Protein 7PFH (pdb70)

Nearest PDB structures (foldseek):
  7pf9-assembly1_A  TM=1.005E+00  e=2.311E-25  Synechococcus sp. CC9311
  6soo-assembly1_A  TM=1.005E+00  e=5.100E-25  Synechococcus sp. CC9311
  7pfj-assembly1_A  TM=1.006E+00  e=5.916E-25  Synechococcus sp. CC9311
  7pfg-assembly1_A  TM=1.005E+00  e=6.216E-25  Synechococcus sp. CC9311
  6sor-assembly1_A  TM=1.005E+00  e=8.788E-25  Synechococcus sp. CC9311

Secondary structure (DSSP, 8-state):
--B-TTSSB-SS---HHHHHHHHHHHHHHHHHHHHHHHHHHHHHHTT-HHHHHHHHHHHHHHHHHHHHHHHHHHHTTPPP-PPP-PPPP---SSHHHHHHHHHHHHHHHHHHHHHHHHHHHHTT-HHHHHHHHHHHHHHHHHHHHHHHHHHHHHHHTT-HHHHHHHHHHHHTT--S--

Foldseek 3Di:
DDAAPLGHDAPDDDDVVLVVLLLVLLLLLLQLLLQLQLQLVVCVVVVLNLSNVVSPVVSVVSNVVSVLSVVVCVVRNHDHDHDDHDHYDRDDPDPLRSLVVNLVSLVVSLVSLVVSLVVCVVVVVVVSVVVCVVVNVVSVVVNQLSCVLSVQVVVCVPPVVSSSVVSVCSNVVNRHPD

B-factor: mean 30.83, std 7.7, range [21.6, 73.7]

Organism: Synechococcus sp. (strain CC9311) (NCBI:txid64471)

Solvent-accessible surface area: 9339 Å² total; per-residue (Å²): 161,62,116,7,90,54,49,125,62,39,83,92,84,17,52,101,94,1,26,64,27,1,23,85,0,5,11,50,3,51,59,0,14,35,0,0,80,8,0,1,87,14,0,43,110,112,138,20,24,0,0,88,79,19,0,38,27,25,10,139,73,4,81,68,62,2,72,85,2,22,101,20,0,66,66,13,2,4,42,53,84,121,64,130,58,102,82,23,120,110,120,15,150,48,8,37,39,0,0,47,29,0,64,98,25,1,27,70,1,13,61,23,2,100,71,2,46,40,33,0,108,169,55,93,16,94,107,0,15,94,31,0,66,80,32,44,78,46,5,95,91,25,44,55,24,0,48,47,0,28,36,88,3,130,178,10,133,57,67,93,90,30,28,104,84,9,7,92,21,8,135,89,54,91,20,104,168,105

InterPro domains:
  IPR001519 Ferritin [PTHR11431] (18-151)
  IPR008331 Ferritin/DPS domain [PF00210] (25-158)
  IPR009040 Ferritin-like diiron domain [PS50905] (16-161)
  IPR009078 Ferritin-like superfamily [SSF47240] (18-175)
  IPR012347 Ferritin-like [G3DSA:1.20.1260.10] (18-181)
  IPR041719 Ferritin, prokaryotic-type [cd01055] (19-174)

Radius of gyration: 18.49 Å; Cα contacts (8 Å, |Δi|>4): 202; chains: 1; bounding box: 50×40×42 Å

Sequence (178 aa):
VAQQGPNGRALAESMNPDLLSSAIQQHISIERYASVTYLAMSSIWCAERELAGFYQFFDGEAKDEQSSHAVHFTQYLIARSQSNDLQQTLDAPRQNWDSLASLMATAFQMEADTTSSIQSVYALAERNSDTRTTVFLDPLIDAQIQSSEDQFAYLLGRVKFANGDPTALLVIDNELRAGQTQRG

Structure (mmCIF, N/CA/C/O backbone):
data_7PFH
#
_entry.id   7PFH
#
_cell.length_a   176.870
_cell.length_b   176.870
_cell.length_c   176.870
_cell.angle_alpha   90.000
_cell.angle_beta   90.000
_cell.angle_gamma   90.000
#
_symmetry.space_group_name_H-M   'F 4 3 2'
#
loop_
_entity.id
_entity.type
_entity.pdbx_description
1 polymer Ferritin
2 non-polymer 'FE (III) ION'
3 non-polymer 'CHLORIDE ION'
4 non-polymer 'ACETATE ION'
5 water water
#
loop_
_atom_site.group_PDB
_atom_site.id
_atom_site.type_symbol
_atom_site.label_atom_id
_atom_site.label_alt_id
_atom_site.label_comp_id
_atom_site.label_asym_id
_atom_site.label_entity_id
_atom_site.label_seq_id
_atom_site.pdbx_PDB_ins_code
_atom_site.Cartn_x
_atom_site.Cartn_y
_atom_site.Cartn_z
_atom_site.occupancy
_atom_site.B_iso_or_equiv
_atom_site.auth_seq_id
_atom_site.auth_comp_id
_atom_site.auth_asym_id
_atom_site.auth_atom_id
_atom_site.pdbx_PDB_model_num
ATOM 1 N N . VAL A 1 5 ? 54.280 -23.510 -13.705 1.00 42.50 5 VAL A N 1
ATOM 2 C CA . VAL A 1 5 ? 53.259 -22.925 -14.565 1.00 40.56 5 VAL A CA 1
ATOM 3 C C . VAL A 1 5 ? 53.917 -22.145 -15.698 1.00 40.99 5 VAL A C 1
ATOM 4 O O . VAL A 1 5 ? 54.793 -21.315 -15.471 1.00 43.73 5 VAL A O 1
ATOM 8 N N . ALA A 1 6 ? 53.498 -22.429 -16.923 1.00 38.07 6 ALA A N 1
ATOM 9 C CA . ALA A 1 6 ? 54.038 -21.749 -18.086 1.00 38.11 6 ALA A CA 1
ATOM 10 C C . ALA A 1 6 ? 53.294 -20.442 -18.332 1.00 35.36 6 ALA A C 1
ATOM 11 O O . ALA A 1 6 ? 52.154 -20.254 -17.903 1.00 33.67 6 ALA A O 1
ATOM 13 N N . GLN A 1 7 ? 53.968 -19.531 -19.025 1.00 36.28 7 GLN A N 1
ATOM 14 C CA A GLN A 1 7 ? 53.383 -18.253 -19.400 0.58 36.69 7 GLN A CA 1
ATOM 15 C CA B GLN A 1 7 ? 53.414 -18.239 -19.407 0.42 36.43 7 GLN A CA 1
ATOM 16 C C . GLN A 1 7 ? 53.023 -18.284 -20.880 1.00 34.54 7 GLN A C 1
ATOM 17 O O . GLN A 1 7 ? 53.805 -18.755 -21.716 1.00 35.54 7 GLN A O 1
ATOM 28 N N . GLY A 1 8 ? 51.827 -17.809 -21.195 1.00 32.41 8 GLY A N 1
ATOM 29 C CA . GLY A 1 8 ? 51.380 -17.754 -22.566 1.00 32.25 8 GLY A CA 1
ATOM 30 C C . GLY A 1 8 ? 51.953 -16.562 -23.299 1.00 31.25 8 GLY A C 1
ATOM 31 O O . GLY A 1 8 ? 52.625 -15.690 -22.727 1.00 30.97 8 GLY A O 1
ATOM 32 N N . PRO A 1 9 ? 51.698 -16.515 -24.609 1.00 31.17 9 PRO A N 1
ATOM 33 C CA . PRO A 1 9 ? 52.234 -15.408 -25.416 1.00 32.19 9 PRO A CA 1
ATOM 34 C C . PRO A 1 9 ? 51.817 -14.023 -24.938 1.00 30.99 9 PRO A C 1
ATOM 35 O O . PRO A 1 9 ? 52.583 -13.068 -25.140 1.00 32.21 9 PRO A O 1
ATOM 39 N N . ASN A 1 10 ? 50.641 -13.863 -24.318 1.00 29.52 10 ASN A N 1
ATOM 40 C CA . ASN A 1 10 ? 50.263 -12.543 -23.818 1.00 28.91 10 ASN A CA 1
ATOM 41 C C . ASN A 1 10 ? 50.743 -12.286 -22.393 1.00 28.54 10 ASN A C 1
ATOM 42 O O . ASN A 1 10 ? 50.449 -11.221 -21.838 1.00 30.30 10 ASN A O 1
ATOM 47 N N . GLY A 1 11 ? 51.498 -13.214 -21.806 1.00 28.94 11 GLY A N 1
ATOM 48 C CA . GLY A 1 11 ? 52.099 -13.028 -20.505 1.00 28.73 11 GLY A CA 1
ATOM 49 C C . GLY A 1 11 ? 51.345 -13.663 -19.354 1.00 28.70 11 GLY A C 1
ATOM 50 O O . GLY A 1 11 ? 51.924 -13.821 -18.270 1.00 30.53 11 GLY A O 1
ATOM 51 N N . ARG A 1 12 ? 50.077 -14.025 -19.551 1.00 27.51 12 ARG A N 1
ATOM 52 C CA . ARG A 1 12 ? 49.297 -14.643 -18.483 1.00 26.71 12 ARG A CA 1
ATOM 53 C C . ARG A 1 12 ? 49.646 -16.123 -18.346 1.00 27.82 12 ARG A C 1
ATOM 54 O O . ARG A 1 12 ? 50.167 -16.750 -19.265 1.00 30.14 12 ARG A O 1
ATOM 62 N N . ALA A 1 13 ? 49.321 -16.686 -17.183 1.00 28.14 13 ALA A N 1
ATOM 63 C CA . ALA A 1 13 ? 49.476 -18.122 -16.975 1.00 27.55 13 ALA A CA 1
ATOM 64 C C . ALA A 1 13 ? 48.727 -18.902 -18.054 1.00 27.28 13 ALA A C 1
ATOM 65 O O . ALA A 1 13 ? 47.594 -18.567 -18.412 1.00 28.22 13 ALA A O 1
ATOM 67 N N . LEU A 1 14 ? 49.356 -19.968 -18.550 1.00 28.11 14 LEU A N 1
ATOM 68 C CA . LEU A 1 14 ? 48.897 -20.698 -19.729 1.00 28.37 14 LEU A CA 1
ATOM 69 C C . LEU A 1 14 ? 48.281 -22.036 -19.330 1.00 28.81 14 LEU A C 1
ATOM 70 O O . LEU A 1 14 ? 48.985 -22.926 -18.839 1.00 29.68 14 LEU A O 1
ATOM 75 N N . ALA A 1 15 ? 46.974 -22.187 -19.567 1.00 29.54 15 ALA A N 1
ATOM 76 C CA . ALA A 1 15 ? 46.314 -23.463 -19.301 1.00 28.78 15 ALA A CA 1
ATOM 77 C C . ALA A 1 15 ? 46.661 -24.507 -20.357 1.00 29.12 15 ALA A C 1
ATOM 78 O O . ALA A 1 15 ? 46.887 -25.679 -20.027 1.00 30.43 15 ALA A O 1
ATOM 80 N N . GLU A 1 16 ? 46.700 -24.109 -21.628 1.00 29.96 16 GLU A N 1
ATOM 81 C CA . GLU A 1 16 ? 47.111 -25.016 -22.686 1.00 31.55 16 GLU A CA 1
ATOM 82 C C . GLU A 1 16 ? 47.514 -24.222 -23.921 1.00 30.02 16 GLU A C 1
ATOM 83 O O . GLU A 1 16 ? 46.817 -23.284 -24.323 1.00 30.18 16 GLU A O 1
ATOM 89 N N . SER A 1 17 ? 4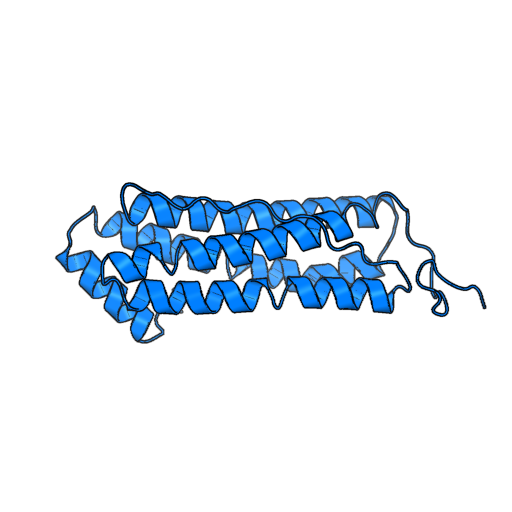8.628 -24.620 -24.530 1.00 30.44 17 SER A N 1
ATOM 90 C CA . SER A 1 17 ? 49.134 -23.900 -25.690 1.00 31.47 17 SER A CA 1
ATOM 91 C C . SER A 1 17 ? 48.150 -23.983 -26.852 1.00 31.98 17 SER A C 1
ATOM 92 O O . SER A 1 17 ? 47.361 -24.927 -26.966 1.00 32.52 17 SER A O 1
ATOM 95 N N . MET A 1 18 ? 48.200 -22.972 -27.717 1.00 31.96 18 MET A N 1
ATOM 96 C CA . MET A 1 18 ? 47.345 -22.886 -28.893 1.00 32.32 18 MET A CA 1
ATOM 97 C C . MET A 1 18 ? 48.207 -22.910 -30.146 1.00 33.71 18 MET A C 1
ATOM 98 O O . MET A 1 18 ? 49.219 -22.207 -30.223 1.00 34.27 18 MET A O 1
ATOM 103 N N . ASN A 1 19 ? 47.802 -23.722 -31.113 1.00 34.01 19 ASN A N 1
ATOM 104 C CA . ASN A 1 19 ? 48.478 -23.774 -32.401 1.00 36.45 19 ASN A CA 1
ATOM 105 C C . ASN A 1 19 ? 48.545 -22.379 -33.023 1.00 34.90 19 ASN A C 1
ATOM 106 O O . ASN A 1 19 ? 47.524 -21.682 -33.073 1.00 33.17 19 ASN A O 1
ATOM 111 N N . PRO A 1 20 ? 49.711 -21.936 -33.504 1.00 34.52 20 PRO A N 1
ATOM 112 C CA . PRO A 1 20 ? 49.793 -20.578 -34.073 1.00 35.10 20 PRO A CA 1
ATOM 113 C C . PRO A 1 20 ? 48.884 -20.352 -35.271 1.00 35.01 20 PRO A C 1
ATOM 114 O O . PRO A 1 20 ? 48.434 -19.219 -35.483 1.00 35.04 20 PRO A O 1
ATOM 118 N N . ASP A 1 21 ? 48.613 -21.381 -36.078 1.00 36.75 21 ASP A N 1
ATOM 119 C CA . ASP A 1 21 ? 47.696 -21.199 -37.200 1.00 38.31 21 ASP A CA 1
ATOM 120 C C . ASP A 1 21 ? 46.274 -20.950 -36.716 1.00 35.35 21 ASP A C 1
ATOM 121 O O . ASP A 1 21 ? 45.544 -20.137 -37.297 1.00 34.38 21 ASP A O 1
ATOM 126 N N . LEU A 1 22 ? 45.864 -21.640 -35.652 1.00 32.90 22 LEU A N 1
ATOM 127 C CA . LEU A 1 22 ? 44.556 -21.383 -35.065 1.00 30.37 22 LEU A CA 1
ATOM 128 C C . LEU A 1 22 ? 44.490 -19.983 -34.471 1.00 29.60 22 LEU A C 1
ATOM 129 O O . LEU A 1 22 ? 43.489 -19.273 -34.641 1.00 29.42 22 LEU A O 1
ATOM 134 N N . LEU A 1 23 ? 45.552 -19.562 -33.779 1.00 29.64 23 LEU A N 1
ATOM 135 C CA . LEU A 1 23 ? 45.585 -18.204 -33.244 1.00 29.46 23 LEU A CA 1
ATOM 136 C C . LEU A 1 23 ? 45.420 -17.178 -34.357 1.00 29.23 23 LEU A C 1
ATOM 137 O O . LEU A 1 23 ? 44.609 -16.253 -34.253 1.00 29.74 23 LEU A O 1
ATOM 142 N N . SER A 1 24 ? 46.185 -17.331 -35.438 1.00 28.82 24 SER A N 1
ATOM 143 C CA A SER A 1 24 ? 46.073 -16.414 -36.567 0.53 29.32 24 SER A CA 1
ATOM 144 C CA B SER A 1 24 ? 46.068 -16.403 -36.557 0.47 29.37 24 SER A CA 1
ATOM 145 C C . SER A 1 24 ? 44.654 -16.390 -37.121 1.00 29.32 24 SER A C 1
ATOM 146 O O . SER A 1 24 ? 44.135 -15.327 -37.483 1.00 29.22 24 SER A O 1
ATOM 151 N N . ALA A 1 25 ? 44.009 -17.559 -37.197 1.00 29.53 25 ALA A N 1
ATOM 152 C CA . ALA A 1 25 ? 42.647 -17.624 -37.725 1.00 29.22 25 ALA A CA 1
ATOM 153 C C . ALA A 1 25 ? 41.660 -16.874 -36.835 1.00 28.61 25 ALA A C 1
ATOM 154 O O . ALA A 1 25 ? 40.743 -16.221 -37.340 1.00 28.79 25 ALA A O 1
ATOM 156 N N . ILE A 1 26 ? 41.826 -16.953 -35.514 1.00 27.19 26 ILE A N 1
ATOM 157 C CA . ILE A 1 26 ? 40.935 -16.215 -34.620 1.00 26.87 26 ILE A CA 1
ATOM 158 C C . ILE A 1 26 ? 41.175 -14.718 -34.743 1.00 26.95 26 ILE A C 1
ATOM 159 O O . ILE A 1 26 ? 40.225 -13.926 -34.765 1.00 26.99 26 ILE A O 1
ATOM 164 N N . GLN A 1 27 ? 42.441 -14.300 -34.834 1.00 27.08 27 GLN A N 1
ATOM 165 C CA . GLN A 1 27 ? 42.721 -12.878 -35.008 1.00 27.56 27 GLN A CA 1
ATOM 166 C C . GLN A 1 27 ? 42.109 -12.361 -36.300 1.00 27.59 27 GLN A C 1
ATOM 167 O O . GLN A 1 27 ? 41.527 -11.271 -36.329 1.00 27.86 27 GLN A O 1
ATOM 173 N N . GLN A 1 28 ? 42.194 -13.148 -37.375 1.00 27.96 28 GLN A N 1
ATOM 174 C CA . GLN A 1 28 ? 41.560 -12.741 -38.620 1.00 31.31 28 GLN A CA 1
ATOM 175 C C . GLN A 1 28 ? 40.048 -12.694 -38.472 1.00 29.20 28 GLN A C 1
ATOM 176 O O . GLN A 1 28 ? 39.386 -11.802 -39.022 1.00 28.70 28 GLN A O 1
ATOM 182 N N . HIS A 1 29 ? 39.475 -13.637 -37.724 1.00 27.38 29 HIS A N 1
ATOM 183 C CA . HIS A 1 29 ? 38.029 -13.614 -37.566 1.00 26.64 29 HIS A CA 1
ATOM 184 C C . HIS A 1 29 ? 37.564 -12.380 -36.802 1.00 25.60 29 HIS A C 1
ATOM 185 O O . HIS A 1 29 ? 36.494 -11.832 -37.089 1.00 25.99 29 HIS A O 1
ATOM 192 N N . ILE A 1 30 ? 38.339 -11.937 -35.813 1.00 24.93 30 ILE A N 1
ATOM 193 C CA . ILE A 1 30 ? 37.992 -10.695 -35.131 1.00 24.29 30 ILE A CA 1
ATOM 194 C C . ILE A 1 30 ? 37.877 -9.557 -36.142 1.00 24.29 30 ILE A C 1
ATOM 195 O O . ILE A 1 30 ? 36.966 -8.725 -36.063 1.00 24.71 30 ILE A O 1
ATOM 200 N N . SER A 1 31 ? 38.774 -9.522 -37.134 1.00 25.40 31 SER A N 1
ATOM 201 C CA . SER A 1 31 ? 38.673 -8.501 -38.175 1.00 27.16 31 SER A CA 1
ATOM 202 C C . SER A 1 31 ? 37.387 -8.642 -38.986 1.00 26.97 31 SER A C 1
ATOM 203 O O . SER A 1 31 ? 36.798 -7.637 -39.401 1.00 26.40 31 SER A O 1
ATOM 206 N N . ILE A 1 32 ? 36.955 -9.879 -39.254 1.00 27.20 32 ILE A N 1
ATOM 207 C CA . ILE A 1 32 ? 35.691 -10.099 -39.960 1.00 27.19 32 ILE A CA 1
ATOM 208 C C . ILE A 1 32 ? 34.511 -9.543 -39.163 1.00 26.49 32 ILE A C 1
ATOM 209 O O . ILE A 1 32 ? 33.598 -8.928 -39.729 1.00 26.46 32 ILE A O 1
ATOM 214 N N . GLU A 1 33 ? 34.496 -9.758 -37.844 1.00 24.88 33 GLU A N 1
ATOM 215 C CA . GLU A 1 33 ? 33.415 -9.197 -37.035 1.00 24.99 33 GLU A CA 1
ATOM 216 C C . GLU A 1 33 ? 33.456 -7.676 -37.057 1.00 23.84 33 GLU A C 1
ATOM 217 O O . GLU A 1 33 ? 32.411 -7.017 -37.157 1.00 24.39 33 GLU A O 1
ATOM 223 N N . ARG A 1 34 ? 34.654 -7.101 -36.930 1.00 23.60 34 ARG A N 1
ATOM 224 C CA . ARG A 1 34 ? 34.786 -5.651 -36.997 1.00 23.64 34 ARG A CA 1
ATOM 225 C C . ARG A 1 34 ? 34.373 -5.122 -38.360 1.00 24.57 34 ARG A C 1
ATOM 226 O O . ARG A 1 34 ? 33.782 -4.036 -38.453 1.00 24.55 34 ARG A O 1
ATOM 234 N N . TYR A 1 35 ? 34.651 -5.882 -39.423 1.00 24.96 35 TYR A N 1
ATOM 235 C CA . TYR A 1 35 ? 34.272 -5.439 -40.760 1.00 24.55 35 TYR A CA 1
ATOM 236 C C . TYR A 1 35 ? 32.763 -5.537 -40.952 1.00 24.98 35 TYR A C 1
ATOM 237 O O . TYR A 1 35 ? 32.151 -4.661 -41.572 1.00 25.00 35 TYR A O 1
ATOM 246 N N . ALA A 1 36 ? 32.142 -6.585 -40.408 1.00 25.52 36 ALA A N 1
ATOM 247 C CA . ALA A 1 36 ? 30.684 -6.645 -40.413 1.00 25.02 36 ALA A CA 1
ATOM 248 C C . ALA A 1 36 ? 30.091 -5.435 -39.703 1.00 25.10 36 ALA A C 1
ATOM 249 O O . ALA A 1 36 ? 29.101 -4.854 -40.165 1.00 25.82 36 ALA A O 1
ATOM 251 N N . SER A 1 37 ? 30.692 -5.036 -38.581 1.00 24.73 37 SER A N 1
ATOM 252 C CA . SER A 1 37 ? 30.212 -3.874 -37.841 1.00 23.65 37 SER A CA 1
ATOM 253 C C . SER A 1 37 ? 30.226 -2.625 -38.711 1.00 23.64 37 SER A C 1
ATOM 254 O O . SER A 1 37 ? 29.219 -1.913 -38.812 1.00 24.37 37 SER A O 1
ATOM 257 N N . VAL A 1 38 ? 31.368 -2.318 -39.331 1.00 23.95 38 VAL A N 1
ATOM 258 C CA . VAL A 1 38 ? 31.423 -1.068 -40.088 1.00 23.71 38 VAL A CA 1
ATOM 259 C C . VAL A 1 38 ? 30.588 -1.170 -41.361 1.00 24.38 38 VAL A C 1
ATOM 260 O O . VAL A 1 38 ? 30.083 -0.156 -41.862 1.00 25.15 38 VAL A O 1
ATOM 264 N N . THR A 1 39 ? 30.406 -2.384 -41.891 1.00 24.47 39 THR A N 1
ATOM 265 C CA . THR A 1 39 ? 29.504 -2.572 -43.023 1.00 24.99 39 THR A CA 1
ATOM 266 C C . THR A 1 39 ? 28.068 -2.249 -42.630 1.00 24.42 39 THR A C 1
ATOM 267 O O . THR A 1 39 ? 27.352 -1.547 -43.357 1.00 25.04 39 THR A O 1
ATOM 271 N N . TYR A 1 40 ? 27.629 -2.735 -41.473 1.00 24.55 40 TYR A N 1
ATOM 272 C CA . TYR A 1 40 ? 26.268 -2.419 -41.053 1.00 23.88 40 TYR A CA 1
ATOM 273 C C . TYR A 1 40 ? 26.123 -0.940 -40.706 1.00 23.51 40 TYR A C 1
ATOM 274 O O . TYR A 1 40 ? 25.050 -0.364 -40.912 1.00 24.58 40 TYR A O 1
ATOM 283 N N . LEU A 1 41 ? 27.182 -0.294 -40.206 1.00 22.48 41 LEU A N 1
ATOM 284 C CA . LEU A 1 41 ? 27.126 1.157 -40.042 1.00 23.08 41 LEU A CA 1
ATOM 285 C C . LEU A 1 41 ? 26.918 1.850 -41.389 1.00 22.61 41 LEU A C 1
ATOM 286 O O . LEU A 1 41 ? 26.076 2.751 -41.516 1.00 24.01 41 LEU A O 1
ATOM 291 N N . ALA A 1 42 ? 27.703 1.465 -42.403 1.00 23.24 42 ALA A N 1
ATOM 292 C CA . ALA A 1 42 ? 27.514 2.024 -43.741 1.00 24.04 42 ALA A CA 1
ATOM 293 C C . ALA A 1 42 ? 26.090 1.796 -44.242 1.00 23.43 42 ALA A C 1
ATOM 294 O O . ALA A 1 42 ? 25.485 2.681 -44.863 1.00 24.11 42 ALA A O 1
ATOM 296 N N . MET A 1 43 ? 25.541 0.609 -43.997 1.00 24.39 43 MET A N 1
ATOM 297 C CA . MET A 1 43 ? 24.175 0.344 -44.431 1.00 24.01 43 MET A CA 1
ATOM 298 C C . MET A 1 43 ? 23.181 1.202 -43.666 1.00 23.17 43 MET A C 1
ATOM 299 O O . MET A 1 43 ? 22.209 1.695 -44.248 1.00 24.86 43 MET A O 1
ATOM 304 N N . SER A 1 44 ? 23.390 1.374 -42.358 1.00 22.72 44 SER A N 1
ATOM 305 C CA A SER A 1 44 ? 22.519 2.249 -41.583 0.50 23.17 44 SER A CA 1
ATOM 306 C CA B SER A 1 44 ? 22.502 2.244 -41.597 0.50 22.60 44 SER A CA 1
ATOM 307 C C . SER A 1 44 ? 22.501 3.654 -42.174 1.00 23.14 44 SER A C 1
ATOM 308 O O . SER A 1 44 ? 21.443 4.288 -42.271 1.00 23.36 44 SER A O 1
ATOM 313 N N . ILE A 1 45 ? 23.670 4.152 -42.580 1.00 23.20 45 ILE A N 1
ATOM 314 C CA . ILE A 1 45 ? 23.763 5.488 -43.162 1.00 23.87 45 ILE A CA 1
ATOM 315 C C . ILE A 1 45 ? 23.021 5.553 -44.493 1.00 23.57 45 ILE A C 1
ATOM 316 O O . ILE A 1 45 ? 22.270 6.500 -44.755 1.00 25.02 45 ILE A O 1
ATOM 321 N N . TRP A 1 46 ? 23.244 4.563 -45.365 1.00 24.12 46 TRP A N 1
ATOM 322 C CA . TRP A 1 46 ? 22.553 4.528 -46.654 1.00 24.30 46 TRP A CA 1
ATOM 323 C C . TRP A 1 46 ? 21.040 4.585 -46.468 1.00 24.70 46 TRP A C 1
ATOM 324 O O . TRP A 1 46 ? 20.337 5.301 -47.194 1.00 25.25 46 TRP A O 1
ATOM 335 N N . CYS A 1 47 ? 20.521 3.817 -45.511 1.00 24.58 47 CYS A N 1
ATOM 336 C CA . CYS A 1 47 ? 19.092 3.843 -45.222 1.00 24.32 47 CYS A CA 1
ATOM 337 C C . CYS A 1 47 ? 18.654 5.192 -44.658 1.00 24.75 47 CYS A C 1
ATOM 338 O O . CYS A 1 47 ? 17.613 5.724 -45.057 1.00 25.28 47 CYS A O 1
ATOM 341 N N . ALA A 1 48 ? 19.436 5.770 -43.738 1.00 24.74 48 ALA A N 1
ATOM 342 C CA . ALA A 1 48 ? 19.078 7.085 -43.206 1.00 24.81 48 ALA A CA 1
ATOM 343 C C . ALA A 1 48 ? 19.023 8.139 -44.311 1.00 25.82 48 ALA A C 1
ATOM 344 O O . ALA A 1 48 ? 18.163 9.030 -44.289 1.00 26.69 48 ALA A O 1
ATOM 346 N N . GLU A 1 49 ? 19.931 8.053 -45.289 1.00 25.34 49 GLU A N 1
ATOM 347 C CA . GLU A 1 49 ? 19.961 9.022 -46.383 1.00 26.29 49 GLU A CA 1
ATOM 348 C C . GLU A 1 49 ? 18.709 8.964 -47.243 1.00 27.16 49 GLU A C 1
ATOM 349 O O . GLU A 1 49 ? 18.418 9.927 -47.963 1.00 27.92 49 GLU A O 1
ATOM 355 N N . ARG A 1 50 ? 17.975 7.855 -47.195 1.00 26.20 50 ARG A N 1
ATOM 356 C CA . ARG A 1 50 ? 16.778 7.668 -47.999 1.00 25.85 50 ARG A CA 1
ATOM 357 C C . ARG A 1 50 ? 15.515 7.671 -47.147 1.00 25.92 50 ARG A C 1
ATOM 358 O O . ARG A 1 50 ? 14.442 7.294 -47.633 1.00 27.69 50 ARG A O 1
ATOM 366 N N . GLU A 1 5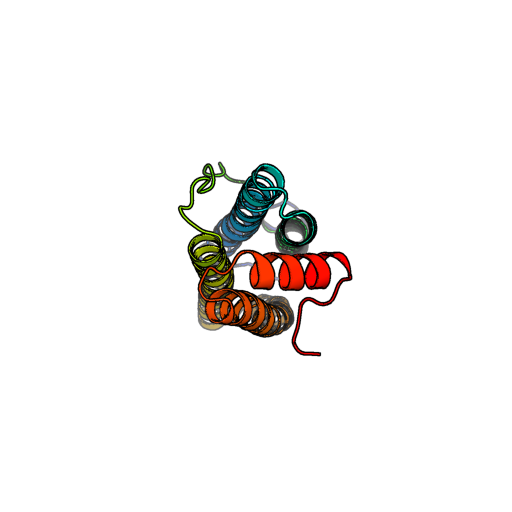1 ? 15.625 8.123 -45.896 1.00 24.94 51 GLU A N 1
ATOM 367 C CA . GLU A 1 51 ? 14.522 8.272 -44.955 1.00 24.88 51 GLU A CA 1
ATOM 368 C C . GLU A 1 51 ? 13.928 6.936 -44.539 1.00 25.64 51 GLU A C 1
ATOM 369 O O . GLU A 1 51 ? 12.796 6.887 -44.042 1.00 26.99 51 GLU A O 1
ATOM 375 N N . LEU A 1 52 ? 14.681 5.847 -44.701 1.00 24.86 52 LEU A N 1
ATOM 376 C CA . LEU A 1 52 ? 14.230 4.524 -44.271 1.00 24.64 52 LEU A CA 1
ATOM 377 C C . LEU A 1 52 ? 14.660 4.352 -42.818 1.00 24.42 52 LEU A C 1
ATOM 378 O O . LEU A 1 52 ? 15.626 3.661 -42.492 1.00 25.53 52 LEU A O 1
ATOM 383 N N . ALA A 1 53 ? 13.901 4.998 -41.927 1.00 24.51 53 ALA A N 1
ATOM 384 C CA . ALA A 1 53 ? 14.320 5.146 -40.534 1.00 25.65 53 ALA A CA 1
ATOM 385 C C . ALA A 1 53 ? 14.328 3.822 -39.780 1.00 25.72 53 ALA A C 1
ATOM 386 O O . ALA A 1 53 ? 15.173 3.620 -38.896 1.00 25.95 53 ALA A O 1
ATOM 388 N N . GLY A 1 54 ? 13.396 2.920 -40.095 1.00 24.18 54 GLY A N 1
ATOM 389 C CA . GLY A 1 54 ? 13.381 1.627 -39.430 1.00 24.34 54 GLY A CA 1
ATOM 390 C C . GLY A 1 54 ? 14.575 0.778 -39.810 1.00 23.48 54 GLY A C 1
ATOM 391 O O . GLY A 1 54 ? 15.183 0.125 -38.953 1.00 23.57 54 GLY A O 1
ATOM 392 N N . PHE A 1 55 ? 14.939 0.783 -41.097 1.00 23.51 55 PHE A N 1
ATOM 393 C CA . PHE A 1 55 ? 16.151 0.087 -41.527 1.00 22.68 55 PHE A CA 1
ATOM 394 C C . PHE A 1 55 ? 17.400 0.734 -40.946 1.00 22.85 55 PHE A C 1
ATOM 395 O O . PHE A 1 55 ? 18.351 0.033 -40.571 1.00 23.15 55 PHE A O 1
ATOM 403 N N . TYR A 1 56 ? 17.426 2.068 -40.882 1.00 23.75 56 TYR A N 1
ATOM 404 C CA . TYR A 1 56 ? 18.542 2.757 -40.243 1.00 21.90 56 TYR A CA 1
ATOM 405 C C . TYR A 1 56 ? 18.697 2.307 -38.790 1.00 23.17 56 TYR A C 1
ATOM 406 O O . TYR A 1 56 ? 19.799 1.957 -38.347 1.00 24.00 56 TYR A O 1
ATOM 415 N N . GLN A 1 57 ? 17.598 2.291 -38.031 1.00 22.45 57 GLN A N 1
ATOM 416 C CA . GLN A 1 57 ? 17.693 1.876 -36.637 1.00 22.81 57 GLN A CA 1
ATOM 417 C C . GLN A 1 57 ? 18.126 0.420 -36.524 1.00 22.24 57 GLN A C 1
ATOM 418 O O . GLN A 1 57 ? 18.942 0.070 -35.662 1.00 23.38 57 GLN A O 1
ATOM 424 N N . PHE A 1 58 ? 17.603 -0.445 -37.397 1.00 22.48 58 PHE A N 1
ATOM 425 C CA . PHE A 1 58 ? 17.988 -1.855 -37.360 1.00 21.91 58 PHE A CA 1
ATOM 426 C C . PHE A 1 58 ? 19.487 -2.028 -37.583 1.00 22.43 58 PHE A C 1
ATOM 427 O O . PHE A 1 58 ? 20.176 -2.685 -36.793 1.00 23.40 58 PHE A O 1
ATOM 435 N N . PHE A 1 59 ? 20.020 -1.422 -38.644 1.00 22.45 59 PHE A N 1
ATOM 436 C CA . PHE A 1 59 ? 21.429 -1.633 -38.946 1.00 22.92 59 PHE A CA 1
ATOM 437 C C . PHE A 1 59 ? 22.335 -0.910 -37.957 1.00 23.20 59 PHE A C 1
ATOM 438 O O . PHE A 1 59 ? 23.456 -1.369 -37.702 1.00 23.64 59 PHE A O 1
ATOM 446 N N . ASP A 1 60 ? 21.871 0.202 -37.381 1.00 23.02 60 ASP A N 1
ATOM 447 C CA . ASP A 1 60 ? 22.636 0.834 -36.314 1.00 23.35 60 ASP A CA 1
ATOM 448 C C . ASP A 1 60 ? 22.844 -0.143 -35.161 1.00 23.34 60 ASP A C 1
ATOM 449 O O . ASP A 1 60 ? 23.955 -0.270 -34.631 1.00 24.40 60 ASP A O 1
ATOM 454 N N . GLY A 1 61 ? 21.790 -0.873 -34.790 1.00 22.78 61 GLY A N 1
ATOM 455 C CA . GLY A 1 61 ? 21.925 -1.859 -33.733 1.00 23.06 61 GLY A CA 1
ATOM 456 C C . GLY A 1 61 ? 22.784 -3.041 -34.132 1.00 22.68 61 GLY A C 1
ATOM 457 O O . GLY A 1 61 ? 23.570 -3.540 -33.325 1.00 23.73 61 GLY A O 1
ATOM 458 N N . GLU A 1 62 ? 22.647 -3.511 -35.380 1.00 22.62 62 GLU A N 1
ATOM 459 C CA . GLU A 1 62 ? 23.481 -4.615 -35.846 1.00 23.42 62 GLU A CA 1
ATOM 460 C C . GLU A 1 62 ? 24.958 -4.245 -35.810 1.00 23.13 62 GLU A C 1
ATOM 461 O O . GLU A 1 62 ? 25.806 -5.078 -35.460 1.00 23.88 62 GLU A O 1
ATOM 467 N N . ALA A 1 63 ? 25.288 -2.997 -36.159 1.00 22.94 63 ALA A N 1
ATOM 468 C CA . ALA A 1 63 ? 26.679 -2.557 -36.094 1.00 22.87 63 ALA A CA 1
ATOM 469 C C . ALA A 1 63 ? 27.220 -2.680 -34.675 1.00 22.93 63 ALA A C 1
ATOM 470 O O . ALA A 1 63 ? 28.332 -3.177 -34.461 1.00 22.63 63 ALA A O 1
ATOM 472 N N . LYS A 1 64 ? 26.436 -2.237 -33.689 1.00 22.03 64 LYS A N 1
ATOM 473 C CA . LYS A 1 64 ? 26.876 -2.322 -32.299 1.00 23.10 64 LYS A CA 1
ATOM 474 C C . LYS A 1 64 ? 27.017 -3.772 -31.853 1.00 23.10 64 LYS A C 1
ATOM 475 O O . LYS A 1 64 ? 27.958 -4.117 -31.130 1.00 23.16 64 LYS A O 1
ATOM 481 N N . ASP A 1 65 ? 26.100 -4.641 -32.290 1.00 22.46 65 ASP A N 1
ATOM 482 C CA . ASP A 1 65 ? 26.165 -6.044 -31.893 1.00 22.88 65 ASP A CA 1
ATOM 483 C C . ASP A 1 65 ? 27.390 -6.739 -32.480 1.00 22.93 65 ASP A C 1
ATOM 484 O O . ASP A 1 65 ? 28.059 -7.513 -31.784 1.00 22.68 65 ASP A O 1
ATOM 489 N N . GLU A 1 66 ? 27.708 -6.476 -33.754 1.00 22.83 66 GLU A N 1
ATOM 490 C CA . GLU A 1 66 ? 28.883 -7.103 -34.352 1.00 22.95 66 GLU A CA 1
ATOM 491 C C . GLU A 1 66 ? 30.152 -6.662 -33.644 1.00 22.93 66 GLU A C 1
ATOM 492 O O . GLU A 1 66 ? 31.070 -7.465 -33.451 1.00 23.43 66 GLU A O 1
ATOM 498 N N . GLN A 1 67 ? 30.225 -5.385 -33.256 1.00 22.44 67 GLN A N 1
ATOM 499 C CA . GLN A 1 67 ? 31.363 -4.928 -32.470 1.00 23.18 67 GLN A CA 1
ATOM 500 C C . GLN A 1 67 ? 31.445 -5.699 -31.159 1.00 22.39 67 GLN A C 1
ATOM 501 O O . GLN A 1 67 ? 32.528 -6.115 -30.739 1.00 23.20 67 GLN A O 1
ATOM 507 N N . SER A 1 68 ? 30.302 -5.924 -30.508 1.00 22.85 68 SER A N 1
ATOM 508 C CA A SER A 1 68 ? 30.302 -6.716 -29.284 0.35 23.03 68 SER A CA 1
ATOM 509 C CA B SER A 1 68 ? 30.292 -6.722 -29.286 0.65 22.87 68 SER A CA 1
ATOM 510 C C . SER A 1 68 ? 30.816 -8.130 -29.536 1.00 22.00 68 SER A C 1
ATOM 511 O O . SER A 1 68 ? 31.527 -8.695 -28.692 1.00 22.81 68 SER A O 1
ATOM 516 N N . HIS A 1 69 ? 30.465 -8.724 -30.687 1.00 22.73 69 HIS A N 1
ATOM 517 C CA . HIS A 1 69 ? 30.998 -10.045 -31.013 1.00 23.98 69 HIS A CA 1
ATOM 518 C C . HIS A 1 69 ? 32.510 -9.999 -31.128 1.00 23.20 69 HIS A C 1
ATOM 519 O O . HIS A 1 69 ? 33.209 -10.903 -30.648 1.00 24.41 69 HIS A O 1
ATOM 526 N N . ALA A 1 70 ? 33.031 -8.973 -31.802 1.00 23.28 70 ALA A N 1
ATOM 527 C CA . ALA A 1 70 ? 34.476 -8.826 -31.918 1.00 23.67 70 ALA A CA 1
ATOM 528 C C . ALA A 1 70 ? 35.132 -8.778 -30.544 1.00 23.53 70 ALA A C 1
ATOM 529 O O . ALA A 1 70 ? 36.130 -9.465 -30.293 1.00 24.20 70 ALA A O 1
ATOM 531 N N . VAL A 1 71 ? 34.571 -7.985 -29.631 1.00 23.20 71 VAL A N 1
ATOM 532 C CA . VAL A 1 71 ? 35.158 -7.879 -28.302 1.00 23.76 71 VAL A CA 1
ATOM 533 C C . VAL A 1 71 ? 35.070 -9.214 -27.572 1.00 22.90 71 VAL A C 1
ATOM 534 O O . VAL A 1 71 ? 35.992 -9.612 -26.849 1.00 23.36 71 VAL A O 1
ATOM 538 N N . HIS A 1 72 ? 33.963 -9.934 -27.755 1.00 23.18 72 HIS A N 1
ATOM 539 C CA . HIS A 1 72 ? 33.827 -11.257 -27.154 1.00 23.95 72 HIS A CA 1
ATOM 540 C C . HIS A 1 72 ? 34.976 -12.176 -27.567 1.00 24.09 72 HIS A C 1
ATOM 541 O O . HIS A 1 72 ? 35.542 -12.892 -26.729 1.00 23.67 72 HIS A O 1
ATOM 548 N N . PHE A 1 73 ? 35.371 -12.131 -28.844 1.00 23.96 73 PHE A N 1
ATOM 549 C CA . PHE A 1 73 ? 36.512 -12.925 -29.298 1.00 23.54 73 PHE A CA 1
ATOM 550 C C . PHE A 1 73 ? 37.821 -12.437 -28.680 1.00 23.79 73 PHE A C 1
ATOM 551 O O . PHE A 1 73 ? 38.688 -13.256 -28.334 1.00 24.30 73 PHE A O 1
ATOM 559 N N . THR A 1 74 ? 38.003 -11.114 -28.548 1.00 23.77 74 THR A N 1
ATOM 560 C CA . THR A 1 74 ? 39.245 -10.636 -27.936 1.00 23.60 74 THR A CA 1
ATOM 561 C C . THR A 1 74 ? 39.354 -11.124 -26.496 1.00 24.15 74 THR A C 1
ATOM 562 O O . THR A 1 74 ? 40.456 -11.434 -26.026 1.00 24.48 74 THR A O 1
ATOM 566 N N . GLN A 1 75 ? 38.219 -11.236 -25.799 1.00 23.65 75 GLN A N 1
ATOM 567 C CA . GLN A 1 75 ? 38.217 -11.743 -24.429 1.00 22.92 75 GLN A CA 1
ATOM 568 C C . GLN A 1 75 ? 38.568 -13.222 -24.371 1.00 22.72 75 GLN A C 1
ATOM 569 O O . GLN A 1 75 ? 39.209 -13.670 -23.409 1.00 23.50 75 GLN A O 1
ATOM 575 N N . TYR A 1 76 ? 38.162 -13.994 -25.381 1.00 22.87 76 TYR A N 1
ATOM 576 C CA . TYR A 1 76 ? 38.549 -15.399 -25.419 1.00 23.15 76 TYR A CA 1
ATOM 577 C C . TYR A 1 76 ? 40.060 -15.546 -25.578 1.00 23.81 76 TYR A C 1
ATOM 578 O O . TYR A 1 76 ? 40.682 -16.385 -24.916 1.00 24.30 76 TYR A O 1
ATOM 587 N N . LEU A 1 77 ? 40.677 -14.739 -26.447 1.00 24.12 77 LEU A N 1
ATOM 588 C CA . LEU A 1 77 ? 42.129 -14.810 -26.571 1.00 24.26 77 LEU A CA 1
ATOM 589 C C . LEU A 1 77 ? 42.816 -14.438 -25.260 1.00 24.20 77 LEU A C 1
ATOM 590 O O . LEU A 1 77 ? 43.793 -15.082 -24.865 1.00 26.67 77 LEU A O 1
ATOM 595 N N . ILE A 1 78 ? 42.308 -13.424 -24.554 1.00 24.94 78 ILE A N 1
ATOM 596 C CA . ILE A 1 78 ? 42.843 -13.103 -23.228 1.00 24.63 78 ILE A CA 1
ATOM 597 C C . ILE A 1 78 ? 42.738 -14.312 -22.302 1.00 25.36 78 ILE A C 1
ATOM 598 O O . ILE A 1 78 ? 43.700 -14.673 -21.608 1.00 25.51 78 ILE A O 1
ATOM 603 N N . ALA A 1 79 ? 41.560 -14.952 -22.281 1.00 24.25 79 ALA A N 1
ATOM 604 C CA . ALA A 1 79 ? 41.327 -16.113 -21.423 1.00 24.29 79 ALA A CA 1
ATOM 605 C C . ALA A 1 79 ? 42.254 -17.276 -21.757 1.00 25.48 79 ALA A C 1
ATOM 606 O O . ALA A 1 79 ? 42.573 -18.086 -20.874 1.00 27.77 79 ALA A O 1
ATOM 608 N N . ARG A 1 80 ? 42.659 -17.407 -23.019 1.00 24.87 80 ARG A N 1
ATOM 609 C CA . ARG A 1 80 ? 43.578 -18.456 -23.444 1.00 25.84 80 ARG A CA 1
ATOM 610 C C . ARG A 1 80 ? 45.039 -18.031 -23.342 1.00 26.16 80 ARG A C 1
ATOM 611 O O . ARG A 1 80 ? 45.924 -18.794 -23.747 1.00 27.71 80 ARG A O 1
ATOM 619 N N . SER A 1 81 ? 45.304 -16.836 -22.812 1.00 25.42 81 SER A N 1
ATOM 620 C CA . SER A 1 81 ? 46.656 -16.314 -22.633 1.00 25.84 81 SER A CA 1
ATOM 621 C C . SER A 1 81 ? 47.355 -16.104 -23.971 1.00 26.76 81 SER A C 1
ATOM 622 O O . SER A 1 81 ? 48.584 -16.181 -24.068 1.00 27.87 81 SER A O 1
ATOM 625 N N . GLN A 1 82 ? 46.573 -15.812 -25.004 1.00 27.27 82 GLN A N 1
ATOM 626 C CA . GLN A 1 82 ? 47.088 -15.573 -26.341 1.00 27.42 82 GLN A CA 1
ATOM 627 C C . GLN A 1 82 ? 47.104 -14.080 -26.646 1.00 28.00 82 GLN A C 1
ATOM 628 O O . GLN A 1 82 ? 46.305 -13.309 -26.109 1.00 28.24 82 GLN A O 1
ATOM 634 N N . SER A 1 83 ? 48.025 -13.680 -27.521 1.00 29.47 83 SER A N 1
ATOM 635 C CA . SER A 1 83 ? 48.096 -12.287 -27.931 1.00 30.37 83 SER A CA 1
ATOM 636 C C . SER A 1 83 ? 46.935 -11.929 -28.847 1.00 28.92 83 SER A C 1
ATOM 637 O O . SER A 1 83 ? 46.527 -12.717 -29.706 1.00 29.70 83 SER A O 1
ATOM 640 N N . ASN A 1 84 ? 46.397 -10.733 -28.647 1.00 28.29 84 ASN A N 1
ATOM 641 C CA . ASN A 1 84 ? 45.509 -10.099 -29.604 1.00 27.74 84 ASN A CA 1
ATOM 642 C C . ASN A 1 84 ? 46.345 -9.296 -30.587 1.00 29.49 84 ASN A C 1
ATOM 643 O O . ASN A 1 84 ? 47.425 -8.803 -30.248 1.00 31.23 84 ASN A O 1
ATOM 648 N N . ASP A 1 85 ? 45.843 -9.170 -31.814 1.00 29.16 85 ASP A N 1
ATOM 649 C CA . ASP A 1 85 ? 46.500 -8.339 -32.827 1.00 30.81 85 ASP A CA 1
ATOM 650 C C . ASP A 1 85 ? 45.389 -7.649 -33.613 1.00 29.79 85 ASP A C 1
ATOM 651 O O . ASP A 1 85 ? 44.879 -8.194 -34.596 1.00 31.02 85 ASP A O 1
ATOM 656 N N . LEU A 1 86 ? 45.011 -6.459 -33.159 1.00 27.94 86 LEU A N 1
ATOM 657 C CA . LEU A 1 86 ? 43.975 -5.689 -33.834 1.00 27.58 86 LEU A CA 1
ATOM 658 C C . LEU A 1 86 ? 44.527 -5.163 -35.153 1.00 29.08 86 LEU A C 1
ATOM 659 O O . LEU A 1 86 ? 45.590 -4.534 -35.191 1.00 31.67 86 LEU A O 1
ATOM 664 N N . GLN A 1 87 ? 43.810 -5.427 -36.236 1.00 28.19 87 GLN A N 1
ATOM 665 C CA A GLN A 1 87 ? 44.342 -5.223 -37.574 0.66 28.75 87 GLN A CA 1
ATOM 666 C CA B GLN A 1 87 ? 44.319 -5.236 -37.586 0.34 28.25 87 GLN A CA 1
ATOM 667 C C . GLN A 1 87 ? 43.773 -3.961 -38.216 1.00 27.45 87 GLN A C 1
ATOM 668 O O . GLN A 1 87 ? 42.780 -3.385 -37.764 1.00 27.82 87 GLN A O 1
ATOM 679 N N . THR A 1 88 ? 44.440 -3.528 -39.280 1.00 28.75 88 THR A N 1
ATOM 680 C CA . THR A 1 88 ? 43.883 -2.494 -40.134 1.00 29.17 88 THR A CA 1
ATOM 681 C C . THR A 1 88 ? 42.519 -2.957 -40.622 1.00 30.00 88 THR A C 1
ATOM 682 O O . THR A 1 88 ? 42.325 -4.137 -40.929 1.00 34.07 88 THR A O 1
ATOM 686 N N . LEU A 1 89 ? 41.564 -2.037 -40.681 1.00 27.73 89 LEU A N 1
ATOM 687 C CA . LEU A 1 89 ? 40.196 -2.372 -41.061 1.00 29.21 89 LEU A CA 1
ATOM 688 C C . LEU A 1 89 ? 39.868 -1.737 -42.406 1.00 30.36 89 LEU A C 1
ATOM 689 O O . LEU A 1 89 ? 39.949 -0.513 -42.555 1.00 32.52 89 LEU A O 1
ATOM 694 N N . ASP A 1 90 ? 39.48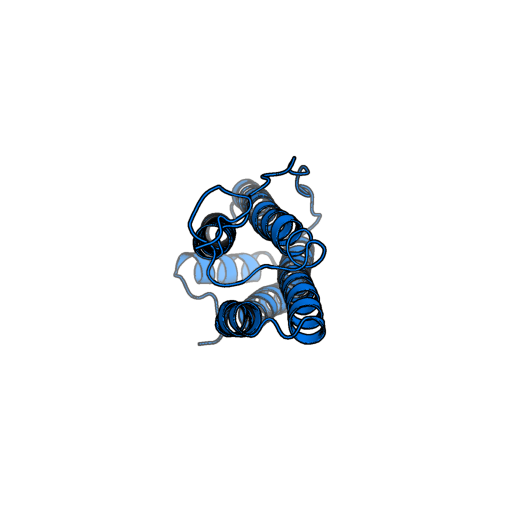2 -2.567 -43.374 1.00 29.77 90 ASP A N 1
ATOM 695 C CA . ASP A 1 90 ? 39.100 -2.056 -44.683 1.00 30.17 90 ASP A CA 1
ATOM 696 C C . ASP A 1 90 ? 37.893 -1.129 -44.582 1.00 28.35 90 ASP A C 1
ATOM 697 O O . ASP A 1 90 ? 37.064 -1.243 -43.676 1.00 30.02 90 ASP A O 1
ATOM 702 N N . ALA A 1 91 ? 37.808 -0.198 -45.525 1.00 28.49 91 ALA A N 1
ATOM 703 C CA . ALA A 1 91 ? 36.590 0.584 -45.683 1.00 27.54 91 ALA A CA 1
ATOM 704 C C . ALA A 1 91 ? 35.448 -0.314 -46.155 1.00 28.57 91 ALA A C 1
ATOM 705 O O . ALA A 1 91 ? 35.660 -1.217 -46.973 1.00 29.57 91 ALA A O 1
ATOM 707 N N . PRO A 1 92 ? 34.233 -0.083 -45.674 1.00 28.63 92 PRO A N 1
ATOM 708 C CA . PRO A 1 92 ? 33.094 -0.898 -46.101 1.00 28.24 92 PRO A CA 1
ATOM 709 C C . PRO A 1 92 ? 32.601 -0.486 -47.479 1.00 29.38 92 PRO A C 1
ATOM 710 O O . PRO A 1 92 ? 32.897 0.601 -47.982 1.00 31.34 92 PRO A O 1
ATOM 714 N N . ARG A 1 93 ? 31.830 -1.381 -48.089 1.00 29.04 93 ARG A N 1
ATOM 715 C CA . ARG A 1 93 ? 30.998 -0.973 -49.209 1.00 29.36 93 ARG A CA 1
ATOM 716 C C . ARG A 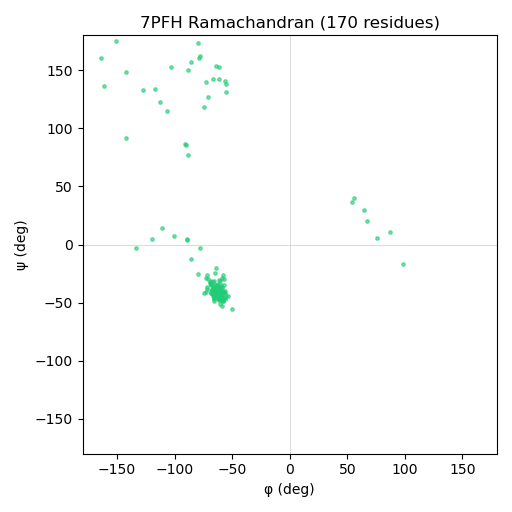1 93 ? 30.008 0.086 -48.739 1.00 29.47 93 ARG A C 1
ATOM 717 O O . ARG A 1 93 ? 29.488 0.019 -47.622 1.00 30.28 93 ARG A O 1
ATOM 725 N N . GLN A 1 94 ? 29.741 1.069 -49.600 1.00 29.40 94 GLN A N 1
ATOM 726 C CA . GLN A 1 94 ? 28.903 2.189 -49.211 1.00 30.16 94 GLN A CA 1
ATOM 727 C C . GLN A 1 94 ? 27.844 2.557 -50.234 1.00 32.28 94 GLN A C 1
ATOM 728 O O . GLN A 1 94 ? 27.022 3.435 -49.954 1.00 36.33 94 GLN A O 1
ATOM 734 N N . ASN A 1 95 ? 27.807 1.899 -51.385 1.00 31.52 95 ASN A N 1
ATOM 735 C CA . ASN A 1 95 ? 26.899 2.291 -52.450 1.00 32.71 95 ASN A CA 1
ATOM 736 C C . ASN A 1 95 ? 26.085 1.094 -52.911 1.00 31.74 95 ASN A C 1
ATOM 737 O O . ASN A 1 95 ? 26.637 0.017 -53.155 1.00 32.19 95 ASN A O 1
ATOM 742 N N . TRP A 1 96 ? 24.776 1.298 -53.032 1.00 30.17 96 TRP A N 1
ATOM 743 C CA . TRP A 1 96 ? 23.838 0.299 -53.525 1.00 30.08 96 TRP A CA 1
ATOM 744 C C . TRP A 1 96 ? 22.785 0.997 -54.371 1.00 32.92 96 TRP A C 1
ATOM 745 O O . TRP A 1 96 ? 22.424 2.147 -54.109 1.00 33.13 96 TRP A O 1
ATOM 756 N N . ASP A 1 97 ? 22.275 0.284 -55.372 1.00 35.20 97 ASP A N 1
ATOM 757 C CA . ASP A 1 97 ? 21.268 0.846 -56.262 1.00 37.92 97 ASP A CA 1
ATOM 758 C C . ASP A 1 97 ? 19.849 0.696 -55.736 1.00 35.45 97 ASP A C 1
ATOM 759 O O . ASP A 1 97 ? 18.937 1.331 -56.277 1.00 36.14 97 ASP A O 1
ATOM 764 N N . SER A 1 98 ? 19.640 -0.115 -54.704 1.00 33.10 98 SER A N 1
ATOM 765 C CA . SER A 1 98 ? 18.303 -0.369 -54.189 1.00 31.94 98 SER A CA 1
ATOM 766 C C . SER A 1 98 ? 18.420 -0.997 -52.813 1.00 29.97 98 SER A C 1
ATOM 767 O O . SER A 1 98 ? 19.452 -1.569 -52.456 1.00 30.05 98 SER A O 1
ATOM 770 N N . LEU A 1 99 ? 17.329 -0.910 -52.055 1.00 27.77 99 LEU A N 1
ATOM 771 C CA . LEU A 1 99 ? 17.293 -1.581 -50.762 1.00 26.97 99 LEU A CA 1
ATOM 772 C C . LEU A 1 99 ? 17.434 -3.093 -50.920 1.00 27.76 99 LEU A C 1
ATOM 773 O O . LEU A 1 99 ? 18.095 -3.749 -50.107 1.00 27.83 99 LEU A O 1
ATOM 778 N N . ALA A 1 100 ? 16.830 -3.666 -51.966 1.00 28.10 100 ALA A N 1
ATOM 779 C CA . ALA A 1 100 ? 16.973 -5.101 -52.196 1.00 28.04 100 ALA A CA 1
ATOM 780 C C . ALA A 1 100 ? 18.433 -5.490 -52.395 1.00 27.55 100 ALA A C 1
ATOM 781 O O . ALA A 1 100 ? 18.876 -6.533 -51.901 1.00 28.79 100 ALA A O 1
ATOM 783 N N . SER A 1 101 ? 19.198 -4.668 -53.122 1.00 27.60 101 SER A N 1
ATOM 784 C CA . SER A 1 101 ? 20.617 -4.950 -53.314 1.00 28.35 101 SER A CA 1
ATOM 785 C C . SER A 1 101 ? 21.377 -4.846 -52.000 1.00 27.66 101 SER A C 1
ATOM 786 O O . SER A 1 101 ? 22.251 -5.673 -51.710 1.00 29.06 101 SER A O 1
ATOM 789 N N . LEU A 1 102 ? 21.063 -3.827 -51.198 1.00 27.07 102 LEU A N 1
ATOM 790 C CA . LEU A 1 102 ? 21.697 -3.687 -49.895 1.00 25.84 102 LEU A CA 1
ATOM 791 C C . LEU A 1 102 ? 21.414 -4.901 -49.023 1.00 25.55 102 LEU A C 1
ATOM 792 O O . LEU A 1 102 ? 22.323 -5.442 -48.377 1.00 27.04 102 LEU A O 1
ATOM 797 N N . MET A 1 103 ? 20.150 -5.340 -48.986 1.00 25.71 103 MET A N 1
ATOM 798 C CA . MET A 1 103 ? 19.797 -6.473 -48.137 1.00 25.98 103 MET A CA 1
ATOM 799 C C . MET A 1 103 ? 20.468 -7.760 -48.600 1.00 26.54 103 MET A C 1
ATOM 800 O O . MET A 1 103 ? 20.772 -8.626 -47.771 1.00 26.78 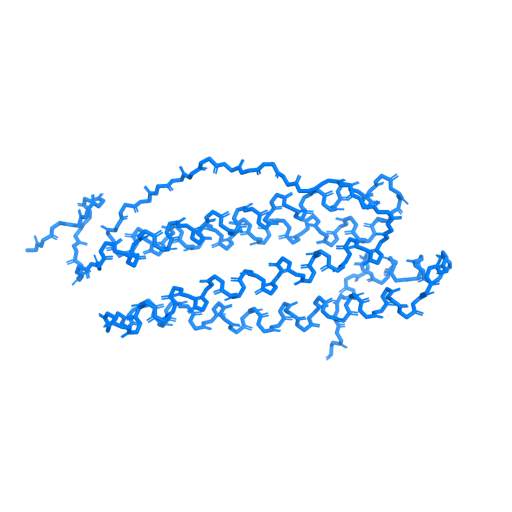103 MET A O 1
ATOM 805 N N . ALA A 1 104 ? 20.702 -7.911 -49.909 1.00 26.81 104 ALA A N 1
ATOM 806 C CA . ALA A 1 104 ? 21.460 -9.061 -50.393 1.00 26.91 104 ALA A CA 1
ATOM 807 C C . ALA A 1 104 ? 22.893 -9.025 -49.876 1.00 26.99 104 ALA A C 1
ATOM 808 O O . ALA A 1 104 ? 23.435 -10.049 -49.446 1.00 27.80 104 ALA A O 1
ATOM 810 N N . THR A 1 105 ? 23.525 -7.852 -49.912 1.00 27.12 105 THR A N 1
ATOM 811 C CA . THR A 1 105 ? 24.865 -7.722 -49.353 1.00 27.26 105 THR A CA 1
ATOM 812 C C . THR A 1 105 ? 24.862 -8.009 -47.855 1.00 26.95 105 THR A C 1
ATOM 813 O O . THR A 1 105 ? 25.784 -8.649 -47.335 1.00 27.58 105 THR A O 1
ATOM 817 N N . ALA A 1 106 ? 23.831 -7.543 -47.145 1.00 26.91 106 ALA A N 1
ATOM 818 C CA . ALA A 1 106 ? 23.735 -7.820 -45.712 1.00 25.66 106 ALA A CA 1
ATOM 819 C C . ALA A 1 106 ? 23.639 -9.317 -45.448 1.00 25.67 106 ALA A C 1
ATOM 820 O O . ALA A 1 106 ? 24.333 -9.851 -44.573 1.00 25.66 106 ALA A O 1
ATOM 822 N N . PHE A 1 107 ? 22.774 -10.014 -46.188 1.00 26.51 107 PHE A N 1
ATOM 823 C CA . PHE A 1 107 ? 22.670 -11.458 -46.005 1.00 25.99 107 PHE A CA 1
ATOM 824 C C . PHE A 1 107 ? 24.000 -12.138 -46.296 1.00 26.40 107 PHE A C 1
ATOM 825 O O . PHE A 1 107 ? 24.434 -13.026 -45.550 1.00 27.65 107 PHE A O 1
ATOM 833 N N . GLN A 1 108 ? 24.666 -11.731 -47.377 1.00 27.36 108 GLN A N 1
ATOM 834 C CA . GLN A 1 108 ? 25.958 -12.316 -47.705 1.00 30.02 108 GLN A CA 1
ATOM 835 C C . GLN A 1 108 ? 26.975 -12.058 -46.601 1.00 28.94 108 GLN A C 1
ATOM 836 O O . GLN A 1 108 ? 27.777 -12.939 -46.265 1.00 29.94 108 GLN A O 1
ATOM 842 N N . MET A 1 109 ? 26.965 -10.851 -46.033 1.00 28.06 109 MET A N 1
ATOM 843 C CA . MET A 1 109 ? 27.878 -10.542 -44.938 1.00 28.42 109 MET A CA 1
ATOM 844 C C . MET A 1 109 ? 27.637 -11.472 -43.755 1.00 28.38 109 MET A C 1
ATOM 845 O O . MET A 1 109 ? 28.586 -11.974 -43.136 1.00 29.34 109 MET A O 1
ATOM 850 N N . GLU A 1 110 ? 26.371 -11.727 -43.437 1.00 27.51 110 GLU A N 1
ATOM 851 C CA . GLU A 1 110 ? 26.057 -12.614 -42.326 1.00 28.76 110 GLU A CA 1
ATOM 852 C C . GLU A 1 110 ? 26.510 -14.039 -42.618 1.00 28.99 110 GLU A C 1
ATOM 853 O O . GLU A 1 110 ? 27.106 -14.701 -41.758 1.00 29.68 110 GLU A O 1
ATOM 859 N N . ALA A 1 111 ? 26.228 -14.533 -43.827 1.00 28.62 111 ALA A N 1
ATOM 860 C CA . ALA A 1 111 ? 26.640 -15.886 -44.190 1.00 29.10 111 ALA A CA 1
ATOM 861 C C . ALA A 1 111 ? 28.157 -16.016 -44.213 1.00 29.44 111 ALA A C 1
ATOM 862 O O . ALA A 1 111 ? 28.705 -17.055 -43.821 1.00 29.54 111 ALA A O 1
ATOM 864 N N . ASP A 1 112 ? 28.853 -14.973 -44.672 1.00 28.75 112 ASP A N 1
ATOM 865 C CA . ASP A 1 112 ? 30.315 -14.998 -44.697 1.00 30.08 112 ASP A CA 1
ATOM 866 C C . ASP A 1 112 ? 30.902 -14.965 -43.290 1.00 29.01 112 ASP A C 1
ATOM 867 O O . ASP A 1 112 ? 31.963 -15.551 -43.043 1.00 30.44 112 ASP A O 1
ATOM 872 N N . THR A 1 113 ? 30.242 -14.272 -42.361 1.00 28.21 113 THR A N 1
ATOM 873 C CA . THR A 1 113 ? 30.676 -14.310 -40.970 1.00 28.25 113 THR A CA 1
ATOM 874 C C . THR A 1 113 ? 30.599 -15.728 -40.423 1.00 26.89 113 THR A C 1
ATOM 875 O O . THR A 1 113 ? 31.518 -16.192 -39.735 1.00 27.17 113 THR A O 1
ATOM 879 N N . THR A 1 114 ? 29.503 -16.435 -40.718 1.00 26.97 114 THR A N 1
ATOM 880 C CA . THR A 1 114 ? 29.396 -17.830 -40.300 1.00 27.06 114 THR A CA 1
ATOM 881 C C . THR A 1 114 ? 30.484 -18.685 -40.941 1.00 27.85 114 THR A C 1
ATOM 882 O O . THR A 1 114 ? 31.083 -19.538 -40.276 1.00 28.75 114 THR A O 1
ATOM 886 N N . 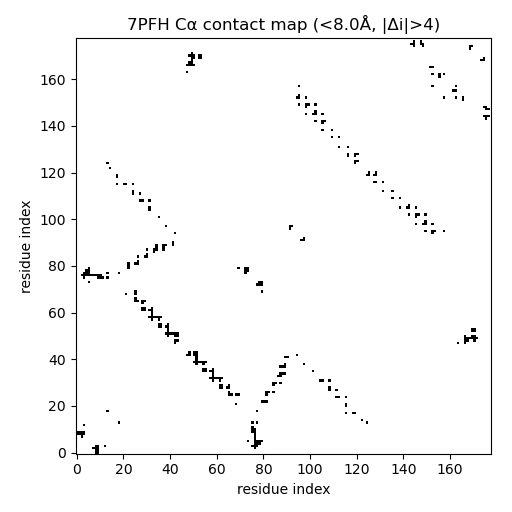SER A 1 115 ? 30.742 -18.485 -42.236 1.00 28.49 115 SER A N 1
ATOM 887 C CA . SER A 1 115 ? 31.780 -19.265 -42.908 1.00 28.98 115 SER A CA 1
ATOM 888 C C . SER A 1 115 ? 33.135 -19.070 -42.242 1.00 29.96 115 SER A C 1
ATOM 889 O O . SER A 1 115 ? 33.922 -20.019 -42.123 1.00 30.46 115 SER A O 1
ATOM 892 N N . SER A 1 116 ? 33.428 -17.845 -41.804 1.00 29.40 116 SER A N 1
ATOM 893 C CA . SER A 1 116 ? 34.676 -17.593 -41.096 1.00 29.25 116 SER A CA 1
ATOM 894 C C . SER A 1 116 ? 34.724 -18.373 -39.788 1.00 28.36 116 SER A C 1
ATOM 895 O O . SER A 1 116 ? 35.732 -19.019 -39.473 1.00 29.30 116 SER A O 1
ATOM 898 N N . ILE A 1 117 ? 33.634 -18.341 -39.018 1.00 27.09 117 ILE A N 1
ATOM 899 C CA . ILE A 1 117 ? 33.582 -19.124 -37.787 1.00 26.82 117 ILE A CA 1
ATOM 900 C C . ILE A 1 117 ? 33.762 -20.606 -38.089 1.00 27.34 117 ILE A C 1
ATOM 901 O O . ILE A 1 117 ? 34.468 -21.319 -37.363 1.00 28.08 117 ILE A O 1
ATOM 906 N N . GLN A 1 118 ? 33.122 -21.097 -39.157 1.00 28.29 118 GLN A N 1
ATOM 907 C CA . GLN A 1 118 ? 33.249 -22.506 -39.518 1.00 29.47 118 GLN A CA 1
ATOM 908 C C . GLN A 1 118 ? 34.690 -22.873 -39.831 1.00 29.99 118 GLN A C 1
ATOM 909 O O . GLN A 1 118 ? 35.139 -23.981 -39.512 1.00 31.00 118 GLN A O 1
ATOM 915 N N . SER A 1 119 ? 35.419 -21.969 -40.487 1.00 29.85 119 SER A N 1
ATOM 916 C CA . SER A 1 119 ? 36.817 -22.233 -40.806 1.00 30.82 119 SER A CA 1
ATOM 917 C C . SER A 1 119 ? 37.662 -22.312 -39.539 1.00 30.40 119 SER A C 1
ATOM 918 O O . SER A 1 119 ? 38.529 -23.185 -39.411 1.00 31.71 119 SER A O 1
ATOM 921 N N . VAL A 1 120 ? 37.417 -21.415 -38.586 1.00 29.43 120 VAL A N 1
ATOM 922 C CA . VAL A 1 120 ? 38.096 -21.506 -37.301 1.00 28.35 120 VAL A CA 1
ATOM 923 C C . VAL A 1 120 ? 37.738 -22.814 -36.613 1.00 27.85 120 VAL A C 1
ATOM 924 O O . VAL A 1 120 ? 38.604 -23.503 -36.060 1.00 28.94 120 VAL A O 1
ATOM 928 N N . TYR A 1 121 ? 36.454 -23.173 -36.639 1.00 27.49 121 TYR A N 1
ATOM 929 C CA . TYR A 1 121 ? 35.987 -24.387 -35.982 1.00 28.43 121 TYR A CA 1
ATOM 930 C C . TYR A 1 121 ? 36.702 -25.616 -36.530 1.00 29.37 121 TYR A C 1
ATOM 931 O O . TYR A 1 121 ? 37.148 -26.481 -35.769 1.00 30.34 121 TYR A O 1
ATOM 940 N N . ALA A 1 122 ? 36.822 -25.709 -37.856 1.00 30.67 122 ALA A N 1
ATOM 941 C CA . ALA A 1 122 ? 37.476 -26.867 -38.454 1.00 31.51 122 ALA A CA 1
ATOM 942 C C . ALA A 1 122 ? 38.949 -26.926 -38.068 1.00 32.02 122 ALA A C 1
ATOM 943 O O . ALA A 1 122 ? 39.489 -28.011 -37.810 1.00 32.70 122 ALA A O 1
ATOM 945 N N . LEU A 1 123 ? 39.616 -25.771 -38.014 1.00 31.81 123 LEU A N 1
ATOM 946 C CA . LEU A 1 123 ? 41.012 -25.744 -37.582 1.00 32.95 123 LEU A CA 1
ATOM 947 C C . LEU A 1 123 ? 41.147 -26.175 -36.126 1.00 31.13 123 LEU A C 1
ATOM 948 O O . LEU A 1 123 ? 42.097 -26.882 -35.765 1.00 31.29 123 LEU A O 1
ATOM 953 N N . ALA A 1 124 ? 40.228 -25.727 -35.268 1.00 29.52 124 ALA A N 1
ATOM 954 C CA . ALA A 1 124 ? 40.252 -26.153 -33.874 1.00 28.83 124 ALA A CA 1
ATOM 955 C C . ALA A 1 124 ? 40.093 -27.664 -33.764 1.00 30.86 124 ALA A C 1
ATOM 956 O O . ALA A 1 124 ? 40.775 -28.310 -32.964 1.00 31.74 124 ALA A O 1
ATOM 958 N N . GLU A 1 125 ? 39.203 -28.245 -34.570 1.00 32.64 125 GLU A N 1
ATOM 959 C CA . GLU A 1 125 ? 39.022 -29.692 -34.539 1.00 34.16 125 GLU A CA 1
ATOM 960 C C . GLU A 1 125 ? 40.275 -30.416 -35.006 1.00 34.05 125 GLU A C 1
ATOM 961 O O . GLU A 1 125 ? 40.684 -31.414 -34.401 1.00 33.79 125 GLU A O 1
ATOM 967 N N . ARG A 1 126 ? 40.904 -29.926 -36.078 1.00 34.73 126 ARG A N 1
ATOM 968 C CA . ARG A 1 126 ? 42.145 -30.540 -36.535 1.00 36.46 126 ARG A CA 1
ATOM 969 C C . ARG A 1 126 ? 43.210 -30.522 -35.451 1.00 35.32 126 ARG A C 1
ATOM 970 O O . ARG A 1 126 ? 44.077 -31.402 -35.414 1.00 36.75 126 ARG A O 1
ATOM 978 N N . ASN A 1 127 ? 43.163 -29.537 -34.563 1.00 33.78 127 ASN A N 1
ATOM 979 C CA . ASN A 1 127 ? 44.143 -29.388 -33.501 1.00 33.80 127 ASN A CA 1
ATOM 980 C C . ASN A 1 127 ? 43.643 -29.905 -32.159 1.00 33.60 127 ASN A C 1
ATOM 981 O O . ASN A 1 127 ? 44.318 -29.706 -31.144 1.00 33.95 127 ASN A O 1
ATOM 986 N N . SER A 1 128 ? 42.476 -30.556 -32.130 1.00 32.32 128 SER A N 1
ATOM 987 C CA . SER A 1 128 ? 41.893 -31.081 -30.892 1.00 32.65 128 SER A CA 1
ATOM 988 C C . SER A 1 128 ? 41.770 -30.002 -29.819 1.00 31.86 128 SER A C 1
ATOM 989 O O . SER A 1 128 ? 41.940 -30.263 -28.624 1.00 33.64 128 SER A O 1
ATOM 992 N N . ASP A 1 129 ? 41.453 -28.778 -30.242 1.00 29.52 129 ASP A N 1
ATOM 993 C CA . ASP A 1 129 ? 41.254 -27.666 -29.311 1.00 29.12 129 ASP A CA 1
ATOM 994 C C . ASP A 1 129 ? 39.779 -27.618 -28.928 1.00 28.94 129 ASP A C 1
ATOM 995 O O . ASP A 1 129 ? 38.982 -26.880 -29.513 1.00 29.18 129 ASP A O 1
ATOM 1000 N N . THR A 1 130 ? 39.421 -28.392 -27.900 1.00 29.23 130 THR A N 1
ATOM 1001 C CA . THR A 1 130 ? 38.026 -28.491 -27.487 1.00 30.15 130 THR A CA 1
ATOM 1002 C C . THR A 1 130 ? 37.543 -27.208 -26.818 1.00 28.37 130 THR A C 1
ATOM 1003 O O . THR A 1 130 ? 36.352 -26.877 -26.901 1.00 27.99 130 THR A O 1
ATOM 1007 N N . ARG A 1 131 ? 38.432 -26.467 -26.154 1.00 27.08 131 ARG A N 1
ATOM 1008 C CA . ARG A 1 131 ? 38.003 -25.179 -25.616 1.00 25.34 131 ARG A CA 1
ATOM 1009 C C . ARG A 1 131 ? 37.468 -24.284 -26.723 1.00 25.32 131 ARG A C 1
ATOM 1010 O O . ARG A 1 131 ? 36.455 -23.600 -26.542 1.00 26.07 131 ARG A O 1
ATOM 1018 N N . THR A 1 132 ? 38.134 -24.268 -27.882 1.00 25.29 132 THR A N 1
ATOM 1019 C CA . THR A 1 132 ? 37.715 -23.346 -28.933 1.00 24.52 132 THR A CA 1
ATOM 1020 C C . THR A 1 132 ? 36.410 -23.793 -29.582 1.00 24.87 132 THR A C 1
ATOM 1021 O O . THR A 1 132 ? 35.538 -22.961 -29.853 1.00 25.54 132 THR A O 1
ATOM 1025 N N . THR A 1 133 ? 36.233 -25.098 -29.825 1.00 25.83 133 THR A N 1
ATOM 1026 C CA . THR A 1 133 ? 34.961 -25.539 -30.395 1.00 26.01 133 THR A CA 1
ATOM 1027 C C . THR A 1 133 ? 33.803 -25.262 -29.442 1.00 25.75 133 THR A C 1
ATOM 1028 O O . THR A 1 133 ? 32.726 -24.838 -29.879 1.00 27.05 133 THR A O 1
ATOM 1032 N N . VAL A 1 134 ? 34.010 -25.471 -28.138 1.00 24.97 134 VAL A N 1
ATOM 1033 C CA . VAL A 1 134 ? 32.974 -25.155 -27.155 1.00 25.89 134 VAL A CA 1
ATOM 1034 C C . VAL A 1 134 ? 32.676 -23.660 -27.149 1.00 24.57 134 VAL A C 1
ATOM 1035 O O . VAL A 1 134 ? 31.510 -23.244 -27.072 1.00 26.92 134 VAL A O 1
ATOM 1039 N N . PHE A 1 135 ? 33.722 -22.829 -27.220 1.00 24.23 135 PHE A N 1
ATOM 1040 C CA . PHE A 1 135 ? 33.523 -21.384 -27.273 1.00 24.37 135 PHE A CA 1
ATOM 1041 C C . PHE A 1 135 ? 32.701 -20.982 -28.495 1.00 24.96 135 PHE A C 1
ATOM 1042 O O . PHE A 1 135 ? 31.831 -20.108 -28.406 1.00 26.16 135 PHE A O 1
ATOM 1050 N N . LEU A 1 136 ? 32.947 -21.624 -29.640 1.00 24.75 136 LEU A N 1
ATOM 1051 C CA . LEU A 1 136 ? 32.291 -21.231 -30.883 1.00 25.20 136 LEU A CA 1
ATOM 1052 C C . LEU A 1 136 ? 30.865 -21.758 -31.000 1.00 25.89 136 LEU A C 1
ATOM 1053 O O . LEU A 1 136 ? 30.060 -21.171 -31.729 1.00 26.25 136 LEU A O 1
ATOM 1058 N N . ASP A 1 137 ? 30.536 -22.860 -30.325 1.00 25.95 137 ASP A N 1
ATOM 1059 C CA . ASP A 1 137 ? 29.225 -23.491 -30.491 1.00 26.41 137 ASP A CA 1
ATOM 1060 C C . ASP A 1 137 ? 28.068 -22.500 -30.345 1.00 26.33 137 ASP A C 1
ATOM 1061 O O . ASP A 1 137 ? 27.228 -22.405 -31.248 1.00 25.89 137 ASP A O 1
ATOM 1066 N N . PRO A 1 138 ? 27.962 -21.757 -29.238 1.00 25.86 138 PRO A N 1
ATOM 1067 C CA . PRO A 1 138 ? 26.846 -20.799 -29.121 1.00 26.27 138 PRO A CA 1
ATOM 1068 C C . PRO A 1 138 ? 26.906 -19.672 -30.135 1.00 26.12 138 PRO A C 1
ATOM 1069 O O . PRO A 1 138 ? 25.858 -19.096 -30.464 1.00 25.75 138 PRO A O 1
ATOM 1073 N N . LEU A 1 139 ? 28.092 -19.343 -30.648 1.00 26.29 139 LEU A N 1
ATOM 1074 C CA . LEU A 1 139 ? 28.186 -18.318 -31.680 1.00 26.23 139 LEU A CA 1
ATOM 1075 C C . LEU A 1 139 ? 27.630 -18.827 -33.003 1.00 26.01 139 LEU A C 1
ATOM 1076 O O . LEU A 1 139 ? 26.997 -18.072 -33.752 1.00 26.73 139 LEU A O 1
ATOM 1081 N N . ILE A 1 140 ? 27.850 -20.108 -33.307 1.00 25.05 140 ILE A N 1
ATOM 1082 C CA . ILE A 1 140 ? 27.214 -20.697 -34.480 1.00 25.60 140 ILE A CA 1
ATOM 1083 C C . ILE A 1 140 ? 25.702 -20.708 -34.312 1.00 25.62 140 ILE A C 1
ATOM 1084 O O . ILE A 1 140 ? 24.957 -20.422 -35.257 1.00 26.19 140 ILE A O 1
ATOM 1089 N N . ASP A 1 141 ? 25.220 -21.029 -33.108 1.00 25.18 141 ASP A N 1
ATOM 1090 C CA . ASP A 1 141 ? 23.779 -21.014 -32.899 1.00 25.87 141 ASP A CA 1
ATOM 1091 C C . ASP A 1 141 ? 23.214 -19.622 -33.143 1.00 25.74 141 ASP A C 1
ATOM 1092 O O . ASP A 1 141 ? 22.176 -19.468 -33.797 1.00 26.05 141 ASP A O 1
ATOM 1097 N N . ALA A 1 142 ? 23.890 -18.593 -32.633 1.00 24.58 142 ALA A N 1
ATOM 1098 C CA . ALA A 1 142 ? 23.450 -17.229 -32.899 1.00 24.09 142 ALA A CA 1
ATOM 1099 C C . ALA A 1 142 ? 23.464 -16.937 -34.390 1.00 24.53 142 ALA A C 1
ATOM 1100 O O . ALA A 1 142 ? 22.585 -16.229 -34.899 1.00 25.41 142 ALA A O 1
ATOM 1102 N N . GLN A 1 143 ? 24.446 -17.481 -35.110 1.00 25.28 143 GLN A N 1
ATOM 1103 C CA . GLN A 1 143 ? 24.520 -17.227 -36.545 1.00 25.81 143 GLN A CA 1
ATOM 1104 C C . GLN A 1 143 ? 23.347 -17.852 -37.289 1.00 26.29 143 GLN A C 1
ATOM 1105 O O . GLN A 1 143 ? 22.849 -17.269 -38.259 1.00 26.07 143 GLN A O 1
ATOM 1111 N N . ILE A 1 144 ? 22.903 -19.043 -36.869 1.00 25.16 144 ILE A N 1
ATOM 1112 C CA . ILE A 1 144 ? 21.719 -19.644 -37.483 1.00 24.67 144 ILE A CA 1
ATOM 1113 C C . ILE A 1 144 ? 20.539 -18.688 -37.368 1.00 23.80 144 ILE A C 1
ATOM 1114 O O . ILE A 1 144 ? 19.799 -18.458 -38.332 1.00 24.39 144 ILE A O 1
ATOM 1119 N N . GLN A 1 145 ? 20.340 -18.130 -36.170 1.00 23.35 145 GLN A N 1
ATOM 1120 C CA . GLN A 1 145 ? 19.231 -17.208 -35.955 1.00 24.29 145 GLN A CA 1
ATOM 1121 C C . GLN A 1 145 ? 19.392 -15.947 -36.792 1.00 23.89 145 GLN A C 1
ATOM 1122 O O . GLN A 1 145 ? 18.413 -15.421 -37.333 1.00 24.31 145 GLN A O 1
ATOM 1128 N N . SER A 1 146 ? 20.616 -15.429 -36.892 1.00 24.34 146 SER A N 1
ATOM 1129 C CA A SER A 1 146 ? 20.822 -14.207 -37.657 0.73 24.60 146 SER A CA 1
ATOM 1130 C CA B SER A 1 146 ? 20.840 -14.210 -37.659 0.27 24.57 146 SER A CA 1
ATOM 1131 C C . SER A 1 146 ? 20.645 -14.449 -39.153 1.00 24.40 146 SER A C 1
ATOM 1132 O O . SER A 1 146 ? 20.097 -13.594 -39.861 1.00 24.54 146 SER A O 1
ATOM 1137 N N . GLU A 1 147 ? 21.094 -15.606 -39.655 1.00 24.32 147 GLU A N 1
ATOM 1138 C CA . GLU A 1 147 ? 20.860 -15.942 -41.061 1.00 25.09 147 GLU A CA 1
ATOM 1139 C C . GLU A 1 147 ? 19.367 -16.079 -41.345 1.00 25.03 147 GLU A C 1
ATOM 1140 O O . GLU A 1 147 ? 18.871 -15.622 -42.383 1.00 25.19 147 GLU A O 1
ATOM 1146 N N . ASP A 1 148 ? 18.635 -16.698 -40.421 1.00 23.82 148 ASP A N 1
ATOM 1147 C CA . ASP A 1 148 ? 17.190 -16.826 -40.559 1.00 23.77 148 ASP A CA 1
ATOM 1148 C C . ASP A 1 148 ? 16.536 -15.450 -40.588 1.00 23.87 148 ASP A C 1
ATOM 1149 O O . ASP A 1 148 ? 15.661 -15.175 -41.418 1.00 24.13 148 ASP A O 1
ATOM 1154 N N . GLN A 1 149 ? 16.993 -14.557 -39.716 1.00 23.41 149 GLN A N 1
ATOM 1155 C CA . GLN A 1 149 ? 16.462 -13.200 -39.652 1.00 23.74 149 GLN A CA 1
ATOM 1156 C C . GLN A 1 149 ? 16.776 -12.415 -40.918 1.00 23.79 149 GLN A C 1
ATOM 1157 O O . GLN A 1 149 ? 15.907 -11.725 -41.466 1.00 24.08 149 GLN A O 1
ATOM 1163 N N . PHE A 1 150 ? 18.020 -12.484 -41.385 1.00 23.67 150 PHE A N 1
ATOM 1164 C CA . PHE A 1 150 ? 18.375 -11.723 -42.577 1.00 23.58 150 PHE A CA 1
ATOM 1165 C C . PHE A 1 150 ? 17.701 -12.291 -43.821 1.00 23.91 150 PHE A C 1
ATOM 1166 O O . PHE A 1 150 ? 17.369 -11.533 -44.737 1.00 25.86 150 PHE A O 1
ATOM 1174 N N . ALA A 1 151 ? 17.495 -13.610 -43.884 1.00 24.13 151 ALA A N 1
ATOM 1175 C CA . ALA A 1 151 ? 16.732 -14.177 -44.994 1.00 25.00 151 ALA A CA 1
ATOM 1176 C C . ALA A 1 151 ? 15.290 -13.683 -44.966 1.00 25.44 151 ALA A C 1
ATOM 1177 O O . ALA A 1 151 ? 14.675 -13.460 -46.016 1.00 26.54 151 ALA A O 1
ATOM 1179 N N . TYR A 1 152 ? 14.742 -13.501 -43.765 1.00 24.53 152 TYR A N 1
ATOM 1180 C CA . TYR A 1 152 ? 13.392 -12.968 -43.607 1.00 23.41 152 TYR A CA 1
ATOM 1181 C C . TYR A 1 152 ? 13.314 -11.522 -44.088 1.00 24.23 152 TYR A C 1
ATOM 1182 O O . TYR A 1 152 ? 12.414 -11.158 -44.855 1.00 24.16 152 TYR A O 1
ATOM 1191 N N . LEU A 1 153 ? 14.252 -10.679 -43.650 1.00 23.56 153 LEU A N 1
ATOM 1192 C CA . LEU A 1 153 ? 14.216 -9.275 -44.057 1.00 24.28 153 LEU A CA 1
ATOM 1193 C C . LEU A 1 153 ? 14.474 -9.133 -45.552 1.00 23.57 153 LEU A C 1
ATOM 1194 O O . LEU A 1 153 ? 13.787 -8.367 -46.240 1.00 25.07 153 LEU A O 1
ATOM 1199 N N . LEU A 1 154 ? 15.461 -9.861 -46.074 1.00 25.17 154 LEU A N 1
ATOM 1200 C CA . LEU A 1 154 ? 15.720 -9.819 -47.509 1.00 24.80 154 LEU A CA 1
ATOM 1201 C C . LEU A 1 154 ? 14.514 -10.313 -48.302 1.00 25.32 154 LEU 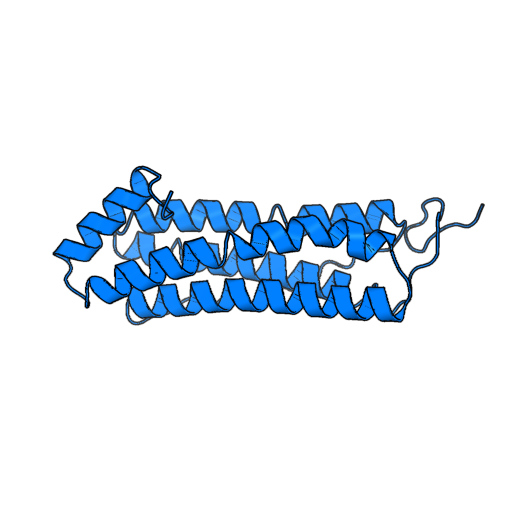A C 1
ATOM 1202 O O . LEU A 1 154 ? 14.116 -9.692 -49.295 1.00 25.79 154 LEU A O 1
ATOM 1207 N N . GLY A 1 155 ? 13.902 -11.415 -47.864 1.00 26.05 155 GLY A N 1
ATOM 1208 C CA . GLY A 1 155 ? 12.771 -11.959 -48.596 1.00 25.73 155 GLY A CA 1
ATOM 1209 C C . GLY A 1 155 ? 11.569 -11.038 -48.574 1.00 26.18 155 GLY A C 1
ATOM 1210 O O . GLY A 1 155 ? 10.840 -10.925 -49.566 1.00 26.38 155 GLY A O 1
ATOM 1211 N N . ARG A 1 156 ? 11.341 -10.370 -47.445 1.00 24.89 156 ARG A N 1
ATOM 1212 C CA . ARG A 1 156 ? 10.224 -9.441 -47.357 1.00 25.72 156 ARG A CA 1
ATOM 1213 C C . ARG A 1 156 ? 10.443 -8.238 -48.266 1.00 26.36 156 ARG A C 1
ATOM 1214 O O . ARG A 1 156 ? 9.517 -7.791 -48.958 1.00 26.60 156 ARG A O 1
ATOM 1222 N N . VAL A 1 157 ? 11.673 -7.720 -48.301 1.00 26.67 157 VAL A N 1
ATOM 1223 C CA . VAL A 1 157 ? 11.990 -6.609 -49.191 1.00 27.14 157 VAL A CA 1
ATOM 1224 C C . VAL A 1 157 ? 11.847 -7.031 -50.651 1.00 26.97 157 VAL A C 1
ATOM 1225 O O . VAL A 1 157 ? 11.324 -6.275 -51.478 1.00 27.84 157 VAL A O 1
ATOM 1229 N N . LYS A 1 158 ? 12.291 -8.246 -50.995 1.00 26.85 158 LYS A N 1
ATOM 1230 C CA . LYS A 1 158 ? 12.134 -8.717 -52.372 1.00 28.35 158 LYS A CA 1
ATOM 1231 C C . LYS A 1 158 ? 10.662 -8.895 -52.731 1.00 27.76 158 LYS A C 1
ATOM 1232 O O . LYS A 1 158 ? 10.249 -8.589 -53.857 1.00 29.15 158 LYS A O 1
ATOM 1238 N N . PHE A 1 159 ? 9.857 -9.385 -51.787 1.00 27.18 159 PHE A N 1
ATOM 1239 C CA . PHE A 1 159 ? 8.422 -9.516 -52.023 1.00 27.56 159 PHE A CA 1
ATOM 1240 C C . PHE A 1 159 ? 7.801 -8.167 -52.362 1.00 28.70 159 PHE A C 1
ATOM 1241 O O . PHE A 1 159 ? 6.895 -8.079 -53.202 1.00 29.93 159 PHE A O 1
ATOM 1249 N N . ALA A 1 160 ? 8.285 -7.101 -51.720 1.00 29.04 160 ALA A N 1
ATOM 1250 C CA . ALA A 1 160 ? 7.794 -5.760 -52.013 1.00 30.13 160 ALA A CA 1
ATOM 1251 C C . ALA A 1 160 ? 7.981 -5.388 -53.478 1.00 31.26 160 ALA A C 1
ATOM 1252 O O . ALA A 1 160 ? 7.254 -4.531 -53.992 1.00 31.96 160 ALA A O 1
ATOM 1254 N N . ASN A 1 161 ? 8.966 -5.990 -54.152 1.00 32.11 161 ASN A N 1
ATOM 1255 C CA . ASN A 1 161 ? 9.186 -5.797 -55.587 1.00 34.92 161 ASN A CA 1
ATOM 1256 C C . ASN A 1 161 ? 9.363 -4.320 -55.947 1.00 35.07 161 ASN A C 1
ATOM 1257 O O . ASN A 1 161 ? 8.867 -3.846 -56.974 1.00 36.01 161 ASN A O 1
ATOM 1262 N N . GLY A 1 162 ? 10.083 -3.587 -55.098 1.00 34.77 162 GLY A N 1
ATOM 1263 C CA . GLY A 1 162 ? 10.429 -2.206 -55.367 1.00 34.96 162 GLY A CA 1
ATOM 1264 C C . GLY A 1 162 ? 9.314 -1.200 -55.178 1.00 35.00 162 GLY A C 1
ATOM 1265 O O . GLY A 1 162 ? 9.513 -0.018 -55.489 1.00 37.30 162 GLY A O 1
ATOM 1266 N N . ASP A 1 163 ? 8.156 -1.620 -54.684 1.00 32.85 163 ASP A N 1
ATOM 1267 C CA . ASP A 1 163 ? 7.045 -0.694 -54.470 1.00 32.06 163 ASP A CA 1
ATOM 1268 C C . ASP A 1 163 ? 7.334 0.173 -53.253 1.00 31.49 163 ASP A C 1
ATOM 1269 O O . ASP A 1 163 ? 7.492 -0.365 -52.150 1.00 30.57 163 ASP A O 1
ATOM 1274 N N . PRO A 1 164 ? 7.432 1.500 -53.394 1.00 32.11 164 PRO A N 1
ATOM 1275 C CA . PRO A 1 164 ? 7.728 2.329 -52.212 1.00 31.70 164 PRO A CA 1
ATOM 1276 C C . PRO A 1 164 ? 6.720 2.142 -51.094 1.00 30.98 164 PRO A C 1
ATOM 1277 O O . PRO A 1 164 ? 7.087 2.179 -49.914 1.00 29.42 164 PRO A O 1
ATOM 1281 N N . THR A 1 165 ? 5.450 1.928 -51.433 1.00 32.52 165 THR A N 1
ATOM 1282 C CA . THR A 1 165 ? 4.437 1.755 -50.400 1.00 32.35 165 THR A CA 1
ATOM 1283 C C . THR A 1 165 ? 4.758 0.551 -49.527 1.00 30.01 165 THR A C 1
ATOM 1284 O O . THR A 1 165 ? 4.725 0.629 -48.293 1.00 30.06 165 THR A O 1
ATOM 1288 N N . ALA A 1 166 ? 5.082 -0.577 -50.158 1.00 27.87 166 ALA A N 1
ATOM 1289 C CA . ALA A 1 166 ? 5.437 -1.768 -49.396 1.00 27.57 166 ALA A CA 1
ATOM 1290 C C . ALA A 1 166 ? 6.710 -1.553 -48.586 1.00 26.28 166 ALA A C 1
ATOM 1291 O O . ALA A 1 166 ? 6.832 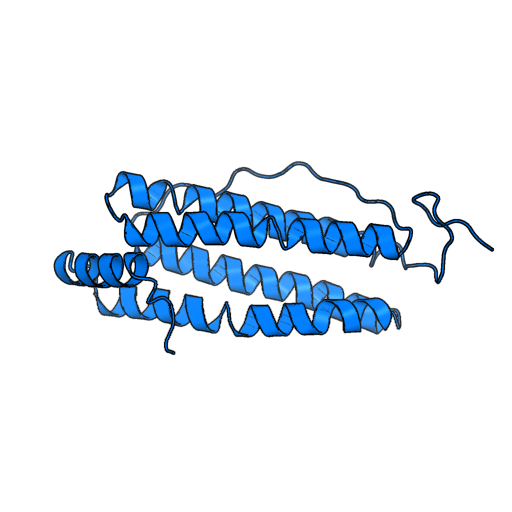-2.059 -47.464 1.00 27.21 166 ALA A O 1
ATOM 1293 N N . LEU A 1 167 ? 7.682 -0.824 -49.140 1.00 25.77 167 LEU A N 1
ATOM 1294 C CA . LEU A 1 167 ? 8.921 -0.606 -48.397 1.00 25.87 167 LEU A CA 1
ATOM 1295 C C . LEU A 1 167 ? 8.702 0.303 -47.192 1.00 25.43 167 LEU A C 1
ATOM 1296 O O . LEU A 1 167 ? 9.366 0.129 -46.160 1.00 25.46 167 LEU A O 1
ATOM 1301 N N . LEU A 1 168 ? 7.769 1.259 -47.286 1.00 25.43 168 LEU A N 1
ATOM 1302 C CA . LEU A 1 168 ? 7.412 2.061 -46.114 1.00 25.08 168 LEU A CA 1
ATOM 1303 C C . LEU A 1 168 ? 6.776 1.204 -45.030 1.00 25.51 168 LEU A C 1
ATOM 1304 O O . LEU A 1 168 ? 7.045 1.397 -43.838 1.00 25.70 168 LEU A O 1
ATOM 1309 N N . VAL A 1 169 ? 5.912 0.265 -45.418 1.00 25.32 169 VAL A N 1
ATOM 1310 C CA . VAL A 1 169 ? 5.290 -0.619 -44.434 1.00 25.75 169 VAL A CA 1
ATOM 1311 C C . VAL A 1 169 ? 6.353 -1.443 -43.714 1.00 25.54 169 VAL A C 1
ATOM 1312 O O . VAL A 1 169 ? 6.359 -1.544 -42.481 1.00 26.05 169 VAL A O 1
ATOM 1316 N N . ILE A 1 170 ? 7.282 -2.032 -44.472 1.00 25.34 170 ILE A N 1
ATOM 1317 C CA . ILE A 1 170 ? 8.340 -2.823 -43.851 1.00 24.69 170 ILE A CA 1
ATOM 1318 C C . ILE A 1 170 ? 9.236 -1.941 -42.992 1.00 24.90 170 ILE A C 1
ATOM 1319 O O . ILE A 1 170 ? 9.651 -2.337 -41.897 1.00 25.32 170 ILE A O 1
ATOM 1324 N N . ASP A 1 171 ? 9.572 -0.745 -43.481 1.00 24.17 171 ASP A N 1
ATOM 1325 C CA . ASP A 1 171 ? 10.361 0.181 -42.677 1.00 23.09 171 ASP A CA 1
ATOM 1326 C C . ASP A 1 171 ? 9.716 0.422 -41.315 1.00 24.58 171 ASP A C 1
ATOM 1327 O O . ASP A 1 171 ? 10.398 0.414 -40.284 1.00 24.59 171 ASP A O 1
ATOM 1332 N N . ASN A 1 172 ? 8.397 0.631 -41.292 1.00 24.56 172 ASN A N 1
ATOM 1333 C CA . ASN A 1 172 ? 7.700 0.832 -40.026 1.00 23.83 172 ASN A CA 1
ATOM 1334 C C . ASN A 1 172 ? 7.711 -0.426 -39.159 1.00 23.95 172 ASN A C 1
ATOM 1335 O O . ASN A 1 172 ? 7.727 -0.324 -37.921 1.00 25.63 172 ASN A O 1
ATOM 1340 N N . GLU A 1 173 ? 7.693 -1.612 -39.775 1.00 23.64 173 GLU A N 1
ATOM 1341 C CA . GLU A 1 173 ? 7.827 -2.842 -38.999 1.00 24.90 173 GLU A CA 1
ATOM 1342 C C . GLU A 1 173 ? 9.140 -2.845 -38.240 1.00 24.67 173 GLU A C 1
ATOM 1343 O O . GLU A 1 173 ? 9.185 -3.148 -37.040 1.00 25.32 173 GLU A O 1
ATOM 1349 N N . LEU A 1 174 ? 10.230 -2.523 -38.937 1.00 24.15 174 LEU A N 1
ATOM 1350 C CA . LEU A 1 174 ? 11.543 -2.553 -38.305 1.00 24.46 174 LEU A CA 1
ATOM 1351 C C . LEU A 1 174 ? 11.654 -1.508 -37.205 1.00 25.63 174 LEU A C 1
ATOM 1352 O O . LEU A 1 174 ? 12.237 -1.771 -36.148 1.00 25.72 174 LEU A O 1
ATOM 1357 N N . ARG A 1 175 ? 11.094 -0.316 -37.429 1.00 24.86 175 ARG A N 1
ATOM 1358 C CA . ARG A 1 175 ? 11.140 0.696 -36.383 1.00 26.08 175 ARG A CA 1
ATOM 1359 C C . ARG A 1 175 ? 10.451 0.209 -35.118 1.00 27.71 175 ARG A C 1
ATOM 1360 O O . ARG A 1 175 ? 10.889 0.529 -34.005 1.00 29.93 175 ARG A O 1
ATOM 1368 N N . ALA A 1 176 ? 9.384 -0.572 -35.271 1.00 27.87 176 ALA A N 1
ATOM 1369 C CA . ALA A 1 176 ? 8.628 -1.133 -34.161 1.00 30.01 176 ALA A CA 1
ATOM 1370 C C . ALA A 1 176 ? 9.305 -2.340 -33.527 1.00 31.22 176 ALA A C 1
ATOM 1371 O O . ALA A 1 176 ? 8.791 -2.864 -32.532 1.00 33.85 176 ALA A O 1
ATOM 1373 N N . GLY A 1 177 ? 10.434 -2.793 -34.065 1.00 29.26 177 GLY A N 1
ATOM 1374 C CA . GLY A 1 177 ? 11.111 -3.961 -33.536 1.00 29.01 177 GLY A CA 1
ATOM 1375 C C . GLY A 1 177 ? 10.642 -5.282 -34.103 1.00 27.79 177 GLY A C 1
ATOM 1376 O O . GLY A 1 177 ? 11.010 -6.335 -33.564 1.00 29.66 177 GLY A O 1
ATOM 1377 N N . GLN A 1 178 ? 9.839 -5.261 -35.164 1.00 27.15 178 GLN A N 1
ATOM 1378 C CA . GLN A 1 178 ? 9.324 -6.475 -35.792 1.00 26.42 178 GLN A CA 1
ATOM 1379 C C . GLN A 1 178 ? 10.327 -6.874 -36.864 1.00 26.97 178 GLN A C 1
ATOM 1380 O O . GLN A 1 178 ? 10.211 -6.491 -38.030 1.00 28.48 178 GLN A O 1
ATOM 1386 N N . THR A 1 179 ? 11.348 -7.626 -36.455 1.00 26.94 179 THR A N 1
ATOM 1387 C CA . THR A 1 179 ? 12.506 -7.869 -37.306 1.00 28.23 179 THR A CA 1
ATOM 1388 C C . THR A 1 179 ? 12.732 -9.337 -37.625 1.00 28.56 179 THR A C 1
ATOM 1389 O O . THR A 1 179 ? 13.734 -9.666 -38.268 1.00 29.56 179 THR A O 1
ATOM 1393 N N . GLN A 1 180 ? 11.846 -10.230 -37.201 1.00 27.93 180 GLN A N 1
ATOM 1394 C CA . GLN A 1 180 ? 11.999 -11.636 -37.532 1.00 29.55 180 GLN A CA 1
ATOM 1395 C C . GLN A 1 180 ? 10.626 -12.283 -37.588 1.00 27.00 180 GLN A C 1
ATOM 1396 O O . GLN A 1 180 ? 9.602 -11.658 -37.287 1.00 26.80 180 GLN A O 1
ATOM 1402 N N . ARG A 1 181 ? 10.625 -13.556 -37.979 1.00 27.00 181 ARG A N 1
ATOM 1403 C CA . ARG A 1 181 ? 9.380 -14.284 -38.190 1.00 28.15 181 ARG A CA 1
ATOM 1404 C C . ARG A 1 181 ? 8.603 -14.454 -36.886 1.00 30.97 181 ARG A C 1
ATOM 1405 O O . ARG A 1 181 ? 7.364 -14.422 -36.877 1.00 30.82 181 ARG A O 1
ATOM 1413 N N . GLY A 1 182 ? 9.305 -14.635 -35.778 1.00 30.70 182 GLY A N 1
ATOM 1414 C CA . GLY A 1 182 ? 8.647 -14.758 -34.493 1.00 34.11 182 GLY A CA 1
ATOM 1415 C C . GLY A 1 182 ? 7.902 -16.066 -34.349 1.00 40.10 182 GLY A C 1
ATOM 1416 O O . GLY A 1 182 ? 8.443 -17.126 -34.672 1.00 43.83 182 GLY A O 1
#